Protein AF-A0AAN7PR71-F1 (afdb_monomer)

Radius of gyration: 20.81 Å; Cα contacts (8 Å, |Δi|>4): 403; chains: 1; bounding box: 75×74×42 Å

Mean predicted aligned error: 9.09 Å

Solvent-accessible surface area (backbone atoms only — not comparable to full-atom values): 10997 Å² total; per-residue (Å²): 133,91,87,78,86,83,76,80,76,77,73,76,74,76,75,74,68,63,72,49,48,76,42,81,45,87,61,63,86,58,96,41,47,42,73,55,30,26,40,74,86,66,49,50,20,30,38,27,28,34,75,54,94,97,21,35,39,27,16,28,23,46,78,91,46,57,45,37,36,25,59,76,84,29,42,46,72,41,78,65,71,35,27,33,39,29,27,96,51,62,86,31,52,45,76,41,83,44,35,54,83,42,61,80,78,44,76,89,53,50,66,42,73,35,40,40,47,93,89,31,54,23,28,34,22,31,42,80,56,95,69,19,36,42,34,16,32,22,37,42,63,100,63,95,56,92,79,44,19,33,40,29,50,43,96,82,28,50,45,81,38,57,65,34,28,39,40,28,52,42,91,80,58,80,76,76,78,74,80,74,77,84,77,80,77,82,76,82,80,133

Secondary structure (DSSP, 8-state):
------------------SSEEEE--SS--TTBPEEEE-TTS-EEEEEEEEETTEEEEEEEETT---EEEEESEEEEESSSEEEEE-S-GGGEEEEEEETTTGGGGTTS-B-EEEEETTEEEEEEEEEETTEEEEEEEEE-SS--TT-EEEEEETTEEEEESEEEEEEE-TTS----PPP----------

Foldseek 3Di:
DDDDDPPPPPPPPPPPVPQKDKDDQQLADDPFFAFQKAALVRFTWFWKWAQDPNKIWIFIDTNPGLWTWADDQWIDIDNPRMITMGGPCNVQKDWDKAFLPGVVVCPVFAFAQRIDDVQFGWGWWWDDDPNITFITIATHHPDDDPPGAGWGHDHTGIDGDGITITMTGHPPPDDPDDPPPDPPPPDDDD

Sequence (190 aa):
MLNSLLFLVVSSIVFVEAGYYWRDYDGIVPKDAIVGGEDSNGDPIYIGQILYIDKLLVAKIYSYDRNAYYTWGIELSSRENIKILCSPYPERFKWVDTTKNGLHLLINAHLIKGGSEPAYTMYIGRAFHKGQTLVGRIRAGSTPNLNLGLYISVPGKEVIVDSFQILTYDANANVSERPEKCSTNLIFKS

InterPro domains:
  IPR006616 DM9 repeat [PF11901] (39-139)
  IPR006616 DM9 repeat [SM00696] (19-88)

Nearest PDB structures (foldseek):
  5mh2-assembly2_D  TM=8.336E-01  e=6.416E-07  Magallana gigas
  5mh3-assembly1_B  TM=8.397E-01  e=9.260E-07  Magallana gigas
  8jea-assembly1_D  TM=8.172E-01  e=1.564E-06  Magallana gigas
  5idb-assembly1_A  TM=7.469E-01  e=1.142E-06  Magallana gigas
  2bjr-assembly2_B  TM=5.956E-01  e=1.501E-03  Ascaris suum

pLDDT: mean 86.89, std 18.54, range [38.28, 98.81]

Organism: NCBI:txid1421715

Structure (mmCIF, N/CA/C/O backbone):
data_AF-A0AAN7PR71-F1
#
_entry.id   AF-A0AAN7PR71-F1
#
loop_
_atom_site.group_PDB
_atom_site.id
_atom_site.type_symbol
_atom_site.label_atom_id
_atom_site.label_alt_id
_atom_site.label_comp_id
_atom_site.label_asym_id
_atom_site.label_entity_id
_atom_site.label_seq_id
_atom_site.pdbx_PDB_ins_code
_atom_site.Cartn_x
_atom_site.Cartn_y
_atom_site.Cartn_z
_atom_site.occupancy
_atom_site.B_iso_or_equiv
_atom_site.auth_seq_id
_atom_site.auth_comp_id
_atom_site.auth_asym_id
_atom_site.auth_atom_id
_atom_site.pdbx_PDB_model_num
ATOM 1 N N . MET A 1 1 ? -5.728 -58.719 26.124 1.00 38.28 1 MET A N 1
ATOM 2 C CA . MET A 1 1 ? -4.715 -57.726 25.706 1.00 38.28 1 MET A CA 1
ATOM 3 C C . MET A 1 1 ? -5.195 -57.181 24.366 1.00 38.28 1 MET A C 1
ATOM 5 O O . MET A 1 1 ? -5.398 -57.991 23.477 1.00 38.28 1 MET A O 1
ATOM 9 N N . LEU A 1 2 ? -5.804 -55.984 24.358 1.00 38.94 2 LEU A N 1
ATOM 10 C CA . LEU A 1 2 ? -5.207 -54.722 23.855 1.00 38.94 2 LEU A CA 1
ATOM 11 C C . LEU A 1 2 ? -4.855 -54.875 22.361 1.00 38.94 2 LEU A C 1
ATOM 13 O O . LEU A 1 2 ? -4.051 -55.734 22.043 1.00 38.94 2 LEU A O 1
ATOM 17 N N . ASN A 1 3 ? -5.371 -54.160 21.366 1.00 42.69 3 ASN A N 1
ATOM 18 C CA . ASN A 1 3 ? -5.683 -52.741 21.135 1.00 42.69 3 ASN A CA 1
ATOM 19 C C . ASN A 1 3 ? -6.183 -52.723 19.656 1.00 42.69 3 ASN A C 1
ATOM 21 O O . ASN A 1 3 ? -5.898 -53.658 18.920 1.00 42.69 3 ASN A O 1
ATOM 25 N N . SER A 1 4 ? -6.895 -51.776 19.062 1.00 47.84 4 SER A N 1
ATOM 26 C CA . SER A 1 4 ? -6.918 -50.330 19.197 1.00 47.84 4 SER A CA 1
ATOM 27 C C . SER A 1 4 ? -8.130 -49.859 18.386 1.00 47.84 4 SER A C 1
ATOM 29 O O . SER A 1 4 ? -8.278 -50.241 17.224 1.00 47.84 4 SER A O 1
ATOM 31 N N . LEU A 1 5 ? -9.002 -49.053 18.986 1.00 52.66 5 LEU A N 1
ATOM 32 C CA . LEU A 1 5 ? -10.064 -48.352 18.273 1.00 52.66 5 LEU A CA 1
ATOM 33 C C . LEU A 1 5 ? -9.400 -47.200 17.503 1.00 52.66 5 LEU A C 1
ATOM 35 O O . LEU A 1 5 ? -8.824 -46.300 18.116 1.00 52.66 5 LEU A O 1
ATOM 39 N N . LEU A 1 6 ? -9.435 -47.238 16.170 1.00 47.00 6 LEU A N 1
ATOM 40 C CA . LEU A 1 6 ? -8.904 -46.167 15.329 1.00 47.00 6 LEU A CA 1
ATOM 41 C C . LEU A 1 6 ? -9.825 -44.940 15.447 1.00 47.00 6 LEU A C 1
ATOM 43 O O . LEU A 1 6 ? -10.807 -44.810 14.720 1.00 47.00 6 LEU A O 1
ATOM 47 N N . PHE A 1 7 ? -9.534 -44.051 16.398 1.00 48.19 7 PHE A N 1
ATOM 48 C CA . PHE A 1 7 ? -10.155 -42.732 16.478 1.00 48.19 7 PHE A CA 1
ATOM 49 C C . PHE A 1 7 ? -9.685 -41.898 15.280 1.00 48.19 7 PHE A C 1
ATOM 51 O O . PHE A 1 7 ? -8.575 -41.365 15.271 1.00 48.19 7 PHE A O 1
ATOM 58 N N . LEU A 1 8 ? -10.534 -41.781 14.259 1.00 47.53 8 LEU A N 1
ATOM 59 C CA . LEU A 1 8 ? -10.411 -40.734 13.250 1.00 47.53 8 LEU A CA 1
ATOM 60 C C . LEU A 1 8 ? -10.730 -39.403 13.933 1.00 47.53 8 LEU A C 1
ATOM 62 O O . LEU A 1 8 ? -11.881 -38.978 14.007 1.00 47.53 8 LEU A O 1
ATOM 66 N N . VAL A 1 9 ? -9.699 -38.760 14.477 1.00 54.94 9 VAL A N 1
ATOM 67 C CA . VAL A 1 9 ? -9.778 -37.358 14.873 1.00 54.94 9 VAL A CA 1
ATOM 68 C C . VAL A 1 9 ? -9.895 -36.564 13.579 1.00 54.94 9 VAL A C 1
ATOM 70 O O . VAL A 1 9 ? -8.899 -36.266 12.921 1.00 54.94 9 VAL A O 1
ATOM 73 N N . VAL A 1 10 ? -11.129 -36.258 13.179 1.00 54.62 10 VAL A N 1
ATOM 74 C CA . VAL A 1 10 ? -11.383 -35.226 12.179 1.00 54.62 10 VAL A CA 1
ATOM 75 C C . VAL A 1 10 ? -10.994 -33.921 12.858 1.00 54.62 10 VAL A C 1
ATOM 77 O O . VAL A 1 10 ? -11.769 -33.332 13.606 1.00 54.62 10 VAL A O 1
ATOM 80 N N . SER A 1 11 ? -9.732 -33.531 12.686 1.00 55.09 11 SER A N 1
ATOM 81 C CA . SER A 1 11 ? -9.283 -32.182 12.989 1.00 55.09 11 SER A CA 1
ATOM 82 C C . SER A 1 11 ? -10.137 -31.263 12.130 1.00 55.09 11 SER A C 1
ATOM 84 O O . SER A 1 11 ? -9.934 -31.169 10.918 1.00 55.09 11 SER A O 1
ATOM 86 N N . SER A 1 12 ? -11.153 -30.653 12.738 1.00 55.84 12 SER A N 1
ATOM 87 C CA . SER A 1 12 ? -11.817 -29.494 12.173 1.00 55.84 12 SER A CA 1
ATOM 88 C C . SER A 1 12 ? -10.728 -28.447 12.015 1.00 55.84 12 SER A C 1
ATOM 90 O O . SER A 1 12 ? -10.392 -27.743 12.966 1.00 55.84 12 SER A O 1
ATOM 92 N N . ILE A 1 13 ? -10.113 -28.396 10.832 1.00 53.28 13 ILE A N 1
ATOM 93 C CA . ILE A 1 13 ? -9.289 -27.269 10.435 1.00 53.28 13 ILE A CA 1
ATOM 94 C C . ILE A 1 13 ? -10.261 -26.100 10.477 1.00 53.28 13 ILE A C 1
ATOM 96 O O . ILE A 1 13 ? -11.084 -25.930 9.580 1.00 53.28 13 ILE A O 1
ATOM 100 N N . VAL A 1 14 ? -10.220 -25.343 11.572 1.00 49.69 14 VAL A N 1
ATOM 101 C CA . VAL A 1 14 ? -10.801 -24.014 11.617 1.00 49.69 14 VAL A CA 1
ATOM 102 C C . VAL A 1 14 ? -10.000 -23.252 10.577 1.00 49.69 14 VAL A C 1
ATOM 104 O O . VAL A 1 14 ? -8.888 -22.796 10.839 1.00 49.69 14 VAL A O 1
ATOM 107 N N . PHE A 1 15 ? -10.521 -23.214 9.352 1.00 46.06 15 PHE A N 1
ATOM 108 C CA . PHE A 1 15 ? -10.107 -22.236 8.372 1.00 46.06 15 PHE A CA 1
ATOM 109 C C . PHE A 1 15 ? -10.456 -20.904 9.020 1.00 46.06 15 PHE A C 1
ATOM 111 O O . PHE A 1 15 ? -11.603 -20.465 9.008 1.00 46.06 15 PHE A O 1
ATOM 118 N N . VAL A 1 16 ? -9.471 -20.297 9.680 1.00 51.78 16 VAL A N 1
ATOM 119 C CA . VAL A 1 16 ? -9.514 -18.870 9.939 1.00 51.78 16 VAL A CA 1
ATOM 120 C C . VAL A 1 16 ? -9.443 -18.273 8.547 1.00 51.78 16 VAL A C 1
ATOM 122 O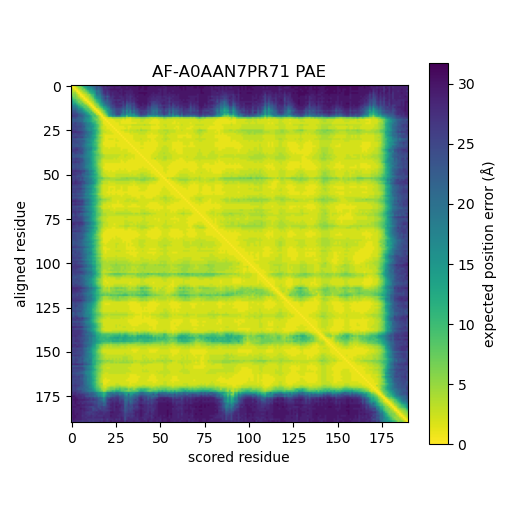 O . VAL A 1 16 ? -8.360 -18.132 7.980 1.00 51.78 16 VAL A O 1
ATOM 125 N N . GLU A 1 17 ? -10.605 -18.040 7.940 1.00 56.53 17 GLU A N 1
ATOM 126 C CA . GLU A 1 17 ? -10.693 -17.188 6.772 1.00 56.53 17 GLU A CA 1
ATOM 127 C C . GLU A 1 17 ? -10.028 -15.886 7.209 1.00 56.53 17 GLU A C 1
ATOM 129 O O . GLU A 1 17 ? -10.477 -15.229 8.156 1.00 56.53 17 GLU A O 1
ATOM 134 N N . ALA A 1 18 ? -8.850 -15.603 6.644 1.00 70.56 18 ALA A N 1
ATOM 135 C CA . ALA A 1 18 ? -8.164 -14.361 6.928 1.00 70.56 18 ALA A CA 1
ATOM 136 C C . ALA A 1 18 ? -9.205 -13.271 6.684 1.00 70.56 18 ALA A C 1
ATOM 138 O O . ALA A 1 18 ? -9.824 -13.244 5.623 1.00 70.56 18 ALA A O 1
ATOM 139 N N . GLY A 1 19 ? -9.464 -12.410 7.672 1.00 90.88 19 GLY A N 1
ATOM 140 C CA . GLY A 1 19 ? -10.537 -11.413 7.566 1.00 90.88 19 GLY A CA 1
ATOM 141 C C . GLY A 1 19 ? -10.283 -10.352 6.491 1.00 90.88 19 GLY A C 1
ATOM 142 O O . GLY A 1 19 ? -10.943 -9.322 6.482 1.00 90.88 19 GLY A O 1
ATOM 143 N N . TYR A 1 20 ? -9.320 -10.590 5.607 1.00 96.00 20 TYR A N 1
ATOM 144 C CA . TYR A 1 20 ? -8.976 -9.857 4.413 1.00 96.00 20 TYR A CA 1
ATOM 145 C C . TYR A 1 20 ? -8.432 -10.818 3.355 1.00 96.00 20 TYR A C 1
ATOM 147 O O . TYR A 1 20 ? -7.888 -11.879 3.667 1.00 96.00 20 TYR A O 1
ATOM 155 N N . TYR A 1 21 ? -8.534 -10.424 2.093 1.00 96.75 21 TYR A N 1
ATOM 156 C CA . TYR A 1 21 ? -8.160 -11.266 0.967 1.00 96.75 21 TYR A CA 1
ATOM 157 C C . TYR A 1 21 ? -7.705 -10.427 -0.228 1.00 96.75 21 TYR A C 1
ATOM 159 O O . TYR A 1 21 ? -8.032 -9.247 -0.353 1.00 96.75 21 TYR A O 1
ATOM 167 N N . TRP A 1 22 ? -6.934 -11.054 -1.115 1.00 97.25 22 TRP A N 1
ATOM 168 C CA . TRP A 1 22 ? -6.589 -10.495 -2.417 1.00 97.25 22 TRP A CA 1
ATOM 169 C C . TRP A 1 22 ? -7.543 -11.057 -3.462 1.00 97.25 22 TRP A C 1
ATOM 171 O O . TRP A 1 22 ? -7.675 -12.276 -3.582 1.00 97.25 22 TRP A O 1
ATOM 181 N N . ARG A 1 23 ? -8.167 -10.189 -4.252 1.00 96.88 23 ARG A N 1
ATOM 182 C CA . ARG A 1 23 ? -8.987 -10.590 -5.403 1.00 96.88 23 ARG A CA 1
ATOM 183 C C . ARG A 1 23 ? -8.480 -9.946 -6.674 1.00 96.88 23 ARG A C 1
ATOM 185 O O . ARG A 1 23 ? -7.830 -8.906 -6.606 1.00 96.88 23 ARG A O 1
ATOM 192 N N . ASP A 1 24 ? -8.784 -10.554 -7.811 1.00 98.00 24 ASP A N 1
ATOM 193 C CA . ASP A 1 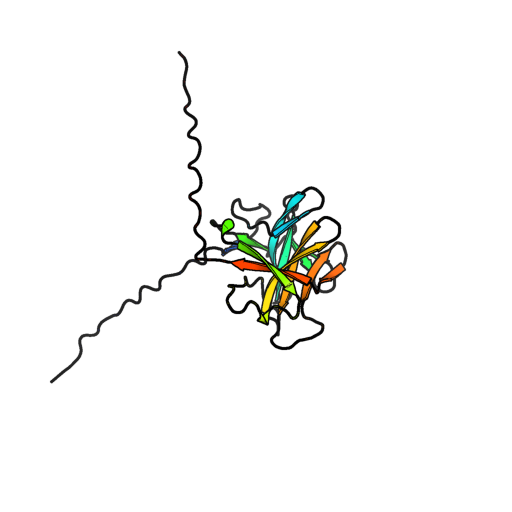24 ? -8.456 -9.959 -9.102 1.00 98.00 24 ASP A CA 1
ATOM 194 C C . ASP A 1 24 ? -9.171 -8.613 -9.260 1.00 98.00 24 ASP A C 1
ATOM 196 O O . ASP A 1 24 ? -10.324 -8.439 -8.851 1.00 98.00 24 ASP A O 1
ATOM 200 N N . TYR A 1 25 ? -8.440 -7.645 -9.801 1.00 98.19 25 TYR A N 1
ATOM 201 C CA . TYR A 1 25 ? -8.939 -6.315 -10.100 1.00 98.19 25 TYR A CA 1
ATOM 202 C C . TYR A 1 25 ? -9.225 -6.218 -11.596 1.00 98.19 25 TYR A C 1
ATOM 204 O O . TYR A 1 25 ? -8.321 -6.285 -12.426 1.00 98.19 25 TYR A O 1
ATOM 212 N N . ASP A 1 26 ? -10.498 -6.050 -11.929 1.00 95.94 26 ASP A N 1
ATOM 213 C CA . ASP A 1 26 ? -11.041 -5.982 -13.289 1.00 95.94 26 ASP A CA 1
ATOM 214 C C . ASP A 1 26 ? -11.172 -4.537 -13.809 1.00 95.94 26 ASP A C 1
ATOM 216 O O . ASP A 1 26 ? -11.823 -4.274 -14.822 1.00 95.94 26 ASP A O 1
ATOM 220 N N . GLY A 1 27 ? -10.562 -3.577 -13.109 1.00 96.25 27 GLY A N 1
ATOM 221 C CA . GLY A 1 27 ? -10.720 -2.150 -13.378 1.00 96.25 27 GLY A CA 1
ATOM 222 C C . GLY A 1 27 ? -11.886 -1.500 -12.628 1.00 96.25 27 GLY A C 1
ATOM 223 O O . GLY A 1 27 ? -12.098 -0.298 -12.795 1.00 96.25 27 GLY A O 1
ATOM 224 N N . ILE A 1 28 ? -12.637 -2.246 -11.807 1.00 96.88 28 ILE A N 1
ATOM 225 C CA . ILE A 1 28 ? -13.704 -1.712 -10.953 1.00 96.88 28 ILE A CA 1
ATOM 226 C C . ILE A 1 28 ? -13.305 -1.868 -9.489 1.00 96.88 28 ILE A C 1
ATOM 228 O O . ILE A 1 28 ? -12.995 -2.959 -9.010 1.00 96.88 28 ILE A O 1
ATOM 232 N N . VAL A 1 29 ? -13.324 -0.756 -8.751 1.00 98.31 29 VAL A N 1
ATOM 233 C CA . VAL A 1 29 ? -12.988 -0.769 -7.328 1.00 98.31 29 VAL A CA 1
ATOM 234 C C . VAL A 1 29 ? -14.083 -1.506 -6.531 1.00 98.31 29 VAL A C 1
ATOM 236 O O . VAL A 1 29 ? -15.251 -1.106 -6.560 1.00 98.31 29 VAL A O 1
ATOM 239 N N . PRO A 1 30 ? -13.727 -2.572 -5.795 1.00 98.19 30 PRO A N 1
ATOM 240 C CA . PRO A 1 30 ? -14.621 -3.281 -4.886 1.00 98.19 30 PRO A CA 1
ATOM 241 C C . PRO A 1 30 ? -15.171 -2.385 -3.774 1.00 98.19 30 PRO A C 1
ATOM 243 O O . PRO A 1 30 ? -14.443 -1.567 -3.219 1.00 98.19 30 PRO A O 1
ATOM 246 N N . LYS A 1 31 ? -16.419 -2.610 -3.343 1.00 97.62 31 LYS A N 1
ATOM 247 C CA . LYS A 1 31 ? -16.999 -1.883 -2.193 1.00 97.62 31 LYS A CA 1
ATOM 248 C C . LYS A 1 31 ? -16.269 -2.136 -0.873 1.00 97.62 31 LYS A C 1
ATOM 250 O O . LYS A 1 31 ? -16.352 -1.316 0.031 1.00 97.62 31 LYS A O 1
ATOM 255 N N . ASP A 1 32 ? -15.620 -3.283 -0.756 1.00 97.75 32 ASP A N 1
ATOM 256 C CA . ASP A 1 32 ? -14.875 -3.731 0.415 1.00 97.75 32 ASP A CA 1
ATOM 257 C C . ASP A 1 32 ? -13.355 -3.608 0.221 1.00 97.75 32 ASP A C 1
ATOM 259 O O . ASP A 1 32 ? -12.585 -4.203 0.970 1.00 97.75 32 ASP A O 1
ATOM 263 N N . ALA A 1 33 ? -12.901 -2.858 -0.791 1.00 98.56 33 ALA A N 1
ATOM 264 C CA . ALA A 1 33 ? -11.485 -2.570 -0.978 1.00 98.56 33 ALA A CA 1
ATOM 265 C C . ALA A 1 33 ? -10.942 -1.684 0.146 1.00 98.56 33 ALA A C 1
ATOM 267 O O . ALA A 1 33 ? -11.564 -0.699 0.548 1.00 98.56 33 ALA A O 1
ATOM 268 N N . ILE A 1 34 ? -9.741 -2.013 0.618 1.00 98.62 34 ILE A N 1
ATOM 269 C CA . ILE A 1 34 ? -9.067 -1.247 1.661 1.00 98.62 34 ILE A CA 1
ATOM 270 C C . ILE A 1 34 ? -8.456 0.017 1.060 1.00 98.62 34 ILE A C 1
ATOM 272 O O . ILE A 1 34 ? -7.589 -0.040 0.181 1.00 98.62 34 ILE A O 1
ATOM 276 N N . VAL A 1 35 ? -8.892 1.166 1.577 1.00 98.69 35 VAL A N 1
ATOM 277 C CA . VAL A 1 35 ? -8.282 2.465 1.287 1.00 98.69 35 VAL A CA 1
ATOM 278 C C . VAL A 1 35 ? -6.903 2.504 1.935 1.00 98.69 35 VAL A C 1
ATOM 280 O O . VAL A 1 35 ? -6.750 2.341 3.146 1.00 98.69 35 VAL A O 1
ATOM 283 N N . GLY A 1 36 ? -5.882 2.703 1.112 1.00 98.62 36 GLY A N 1
ATOM 284 C CA . GLY A 1 36 ? -4.505 2.798 1.564 1.00 98.62 36 GLY A CA 1
ATOM 285 C C . GLY A 1 36 ? -4.041 4.227 1.820 1.00 98.62 36 GLY A C 1
ATOM 286 O O . GLY A 1 36 ? -3.213 4.468 2.699 1.00 98.62 36 GLY A O 1
ATOM 287 N N . GLY A 1 37 ? -4.614 5.186 1.105 1.00 98.56 37 GLY A N 1
ATOM 288 C CA . GLY A 1 37 ? -4.334 6.602 1.270 1.00 98.56 37 GLY A CA 1
ATOM 289 C C . GLY A 1 37 ? -5.265 7.446 0.417 1.00 98.56 37 GLY A C 1
ATOM 290 O O . GLY A 1 37 ? -6.330 6.984 0.017 1.00 98.56 37 GLY A O 1
ATOM 291 N N . GLU A 1 38 ? -4.852 8.672 0.146 1.00 98.62 38 GLU A N 1
ATOM 292 C CA . GLU A 1 38 ? -5.658 9.690 -0.527 1.00 98.62 38 GLU A CA 1
ATOM 293 C C . GLU A 1 38 ? -4.744 10.517 -1.427 1.00 98.62 38 GLU A C 1
ATOM 295 O O . GLU A 1 38 ? -3.566 10.724 -1.104 1.00 98.62 38 GLU A O 1
ATOM 300 N N . ASP A 1 39 ? -5.259 10.957 -2.568 1.00 98.12 39 ASP A N 1
ATOM 301 C CA . ASP A 1 39 ? -4.541 11.870 -3.445 1.00 98.12 39 ASP A CA 1
ATOM 302 C C . ASP A 1 39 ? -4.683 13.337 -2.988 1.00 98.12 39 ASP A C 1
ATOM 304 O O . ASP A 1 39 ? -5.200 13.632 -1.912 1.00 98.12 39 ASP A O 1
ATOM 308 N N . SER A 1 40 ? -4.195 14.281 -3.795 1.00 97.19 40 SER A N 1
ATOM 309 C CA . SER A 1 40 ? -4.191 15.704 -3.438 1.00 97.19 40 SER A CA 1
ATOM 310 C C . SER A 1 40 ? -5.577 16.348 -3.445 1.00 97.19 40 SER A C 1
ATOM 312 O O . SER A 1 40 ? -5.720 17.456 -2.935 1.00 97.19 40 SER A O 1
ATOM 314 N N . ASN A 1 41 ? -6.572 15.683 -4.031 1.00 97.75 41 ASN A N 1
ATOM 315 C CA . ASN A 1 41 ? -7.965 16.116 -4.056 1.00 97.75 41 ASN A CA 1
ATOM 316 C C . ASN A 1 41 ? -8.792 15.441 -2.949 1.00 97.75 41 ASN A C 1
ATOM 318 O O . ASN A 1 41 ? -9.971 15.755 -2.798 1.00 97.75 41 ASN A O 1
ATOM 322 N N . GLY A 1 42 ? -8.184 14.538 -2.171 1.00 97.88 42 GLY A N 1
ATOM 323 C CA . GLY A 1 42 ? -8.880 13.702 -1.194 1.00 97.88 42 GLY A CA 1
ATOM 324 C C . GLY A 1 42 ? -9.533 12.463 -1.811 1.00 97.88 42 GLY A C 1
ATOM 325 O O . GLY A 1 42 ? -10.294 11.777 -1.130 1.00 97.88 42 GLY A O 1
ATOM 326 N N . ASP A 1 43 ? -9.253 12.152 -3.082 1.00 98.44 43 ASP A N 1
ATOM 327 C CA . ASP A 1 43 ? -9.785 10.951 -3.716 1.00 98.44 43 ASP A CA 1
ATOM 328 C C . ASP A 1 43 ? -9.057 9.698 -3.193 1.00 98.44 43 ASP A C 1
ATOM 330 O O . ASP A 1 43 ? -7.825 9.707 -3.059 1.00 98.44 43 ASP A O 1
ATOM 334 N N . PRO A 1 44 ? -9.772 8.589 -2.918 1.00 98.62 44 PRO A N 1
ATOM 335 C CA . PRO A 1 44 ? -9.156 7.394 -2.356 1.00 98.62 44 PRO A CA 1
ATOM 336 C C . PRO A 1 44 ? -8.098 6.758 -3.264 1.00 98.62 44 PRO A C 1
ATOM 338 O O . PRO A 1 44 ? -8.288 6.580 -4.470 1.00 98.62 44 PRO A O 1
ATOM 341 N N . ILE A 1 45 ? -7.016 6.305 -2.636 1.00 98.81 45 ILE A N 1
ATOM 342 C CA . ILE A 1 45 ? -5.991 5.451 -3.230 1.00 98.81 45 ILE A CA 1
ATOM 343 C C . ILE A 1 45 ? -6.078 4.073 -2.577 1.00 98.81 45 ILE A C 1
ATOM 345 O O . ILE A 1 45 ? -5.964 3.939 -1.358 1.00 98.81 45 ILE A O 1
ATOM 349 N N . TYR A 1 46 ? -6.237 3.037 -3.391 1.00 98.81 46 TYR A N 1
ATOM 350 C CA . TYR A 1 46 ? -6.377 1.652 -2.958 1.00 98.81 46 TYR A CA 1
ATOM 351 C C . TYR A 1 46 ? -5.067 0.878 -3.043 1.00 98.81 46 TYR A C 1
ATOM 353 O O . TYR A 1 46 ? -4.130 1.235 -3.764 1.00 98.81 46 TYR A O 1
ATOM 361 N N . ILE A 1 47 ? -5.029 -0.211 -2.282 1.00 98.81 47 ILE A N 1
ATOM 362 C CA . ILE A 1 47 ? -3.880 -1.098 -2.163 1.00 98.81 47 ILE A CA 1
ATOM 363 C C . ILE A 1 47 ? -3.990 -2.194 -3.223 1.00 98.81 47 ILE A C 1
ATOM 365 O O . ILE A 1 47 ? -4.815 -3.105 -3.122 1.00 98.81 47 ILE A O 1
ATOM 369 N N . GLY A 1 48 ? -3.136 -2.095 -4.233 1.00 98.31 48 GLY A N 1
ATOM 370 C CA . GLY A 1 48 ? -2.977 -3.095 -5.273 1.00 98.31 48 GLY A CA 1
ATOM 371 C C . GLY A 1 48 ? -1.778 -4.008 -5.034 1.00 98.31 48 GLY A C 1
ATOM 372 O O . GLY A 1 48 ? -0.880 -3.725 -4.237 1.00 98.31 48 GLY A O 1
ATOM 373 N N . GLN A 1 49 ? -1.747 -5.096 -5.786 1.00 97.56 49 GLN A N 1
ATOM 374 C CA . GLN A 1 49 ? -0.628 -6.017 -5.882 1.00 97.56 49 GLN A CA 1
ATOM 375 C C . GLN A 1 49 ? -0.469 -6.459 -7.336 1.00 97.56 49 GLN A C 1
ATOM 377 O O . GLN A 1 49 ? -1.462 -6.712 -8.013 1.00 97.56 49 GLN A O 1
ATOM 382 N N . ILE A 1 50 ? 0.769 -6.549 -7.815 1.00 96.69 50 ILE A N 1
ATOM 383 C CA . ILE A 1 50 ? 1.075 -6.914 -9.199 1.00 96.69 50 ILE A CA 1
ATOM 384 C C . ILE A 1 50 ? 2.220 -7.915 -9.287 1.00 96.69 50 ILE A C 1
ATOM 386 O O . ILE A 1 50 ? 3.193 -7.830 -8.536 1.00 96.69 50 ILE A O 1
ATOM 390 N N . LEU A 1 51 ? 2.113 -8.851 -10.231 1.00 94.06 51 LEU A N 1
ATOM 391 C CA . LEU A 1 51 ? 3.207 -9.741 -10.600 1.00 94.06 51 LEU A CA 1
ATOM 392 C C . LEU A 1 51 ? 4.116 -9.055 -11.633 1.00 94.06 51 LEU A C 1
ATOM 394 O O . LEU A 1 51 ? 3.695 -8.773 -12.751 1.00 94.06 51 LEU A O 1
ATOM 398 N N . TYR A 1 52 ? 5.371 -8.807 -11.265 1.00 93.56 52 TYR A N 1
ATOM 399 C CA . TYR A 1 52 ? 6.387 -8.191 -12.116 1.00 93.56 52 TYR A CA 1
ATOM 400 C C . TYR A 1 52 ? 7.703 -8.971 -12.034 1.00 93.56 52 TYR A C 1
ATOM 402 O O . TYR A 1 52 ? 8.377 -8.944 -11.006 1.00 93.56 52 TYR A O 1
ATOM 410 N N . ILE A 1 53 ? 8.089 -9.647 -13.123 1.00 92.00 53 ILE A N 1
ATOM 411 C CA . ILE A 1 53 ? 9.341 -10.426 -13.230 1.00 92.00 53 ILE A CA 1
ATOM 412 C C . ILE A 1 53 ? 9.534 -11.342 -12.003 1.00 92.00 53 ILE A C 1
ATOM 414 O O . ILE A 1 53 ? 10.470 -11.159 -11.211 1.00 92.00 53 ILE A O 1
ATOM 418 N N . ASP A 1 54 ? 8.582 -12.257 -11.801 1.00 89.25 54 ASP A N 1
ATOM 419 C CA . ASP A 1 54 ? 8.532 -13.228 -10.693 1.00 89.25 54 ASP A CA 1
ATOM 420 C C . ASP A 1 54 ? 8.552 -12.616 -9.281 1.00 89.25 54 ASP A C 1
ATOM 422 O O . ASP A 1 54 ? 8.837 -13.292 -8.291 1.00 89.25 54 ASP A O 1
ATOM 426 N N . LYS A 1 55 ? 8.249 -11.319 -9.165 1.00 92.00 55 LYS A N 1
ATOM 427 C CA . LYS A 1 55 ? 8.095 -10.610 -7.891 1.00 92.00 55 LYS A CA 1
ATOM 428 C C . LYS A 1 55 ? 6.664 -10.161 -7.748 1.00 92.00 55 LYS A C 1
ATOM 430 O O . LYS A 1 55 ? 6.043 -9.710 -8.705 1.00 92.00 55 LYS A O 1
ATOM 435 N N . LEU A 1 56 ? 6.170 -10.230 -6.527 1.00 94.00 56 LEU A N 1
ATOM 436 C CA . LEU A 1 56 ? 4.850 -9.742 -6.189 1.00 94.00 56 LEU A CA 1
ATOM 437 C C . LEU A 1 56 ? 5.046 -8.392 -5.505 1.00 94.00 56 LEU A C 1
ATOM 439 O O . LEU A 1 56 ? 5.631 -8.334 -4.426 1.00 94.00 56 LEU A O 1
ATOM 443 N N . LEU A 1 57 ? 4.654 -7.305 -6.163 1.00 96.31 57 LEU A N 1
ATOM 444 C CA . LEU A 1 57 ? 4.925 -5.937 -5.725 1.00 96.31 57 LEU A CA 1
ATOM 445 C C . LEU A 1 57 ? 3.638 -5.243 -5.289 1.00 96.31 57 LEU A C 1
ATOM 447 O O . LEU A 1 57 ? 2.589 -5.433 -5.898 1.00 96.31 57 LEU A O 1
ATOM 451 N N . VAL A 1 58 ? 3.737 -4.397 -4.265 1.00 98.25 58 VAL A N 1
ATOM 452 C CA . VAL A 1 58 ? 2.641 -3.511 -3.857 1.00 98.25 58 VAL A CA 1
ATOM 453 C C . VAL A 1 58 ? 2.480 -2.397 -4.890 1.00 98.25 58 VAL A C 1
ATOM 455 O O . VAL A 1 58 ? 3.470 -1.811 -5.338 1.00 98.25 58 VAL A O 1
ATOM 458 N N . ALA A 1 59 ? 1.232 -2.091 -5.226 1.00 98.25 59 ALA A N 1
ATOM 459 C CA . ALA A 1 59 ? 0.844 -1.025 -6.134 1.00 98.25 59 ALA A CA 1
ATOM 460 C C . ALA A 1 59 ? -0.157 -0.071 -5.464 1.00 98.25 59 ALA A C 1
ATOM 462 O O . ALA A 1 59 ? -0.876 -0.451 -4.539 1.00 98.25 59 ALA A O 1
ATOM 463 N N . LYS A 1 60 ? -0.231 1.162 -5.959 1.00 98.25 60 LYS A N 1
ATOM 464 C CA . LYS A 1 60 ? -1.317 2.107 -5.675 1.00 98.25 60 LYS A CA 1
ATOM 465 C C . LYS A 1 60 ? -2.305 2.097 -6.846 1.00 98.25 60 LYS A C 1
ATOM 467 O O . LYS A 1 60 ? -1.885 2.031 -8.002 1.00 98.25 60 LYS A O 1
ATOM 472 N N . ILE A 1 61 ? -3.598 2.170 -6.557 1.00 98.69 61 ILE A N 1
ATOM 473 C CA . ILE A 1 61 ? -4.667 2.275 -7.560 1.00 98.69 61 ILE A CA 1
ATOM 474 C C . ILE A 1 61 ? -5.486 3.514 -7.211 1.00 98.69 61 ILE A C 1
ATOM 476 O O . ILE A 1 61 ? -6.027 3.592 -6.110 1.00 98.69 61 ILE A O 1
ATOM 480 N N . TYR A 1 62 ? -5.559 4.489 -8.111 1.00 98.44 62 TYR A N 1
ATOM 481 C CA . TYR A 1 62 ? -6.401 5.669 -7.906 1.00 98.44 62 TYR A CA 1
ATOM 482 C C . TYR A 1 62 ? -7.870 5.301 -8.138 1.00 98.44 62 TYR A C 1
ATOM 484 O O . TYR A 1 62 ? -8.173 4.545 -9.055 1.00 98.44 62 TYR A O 1
ATOM 492 N N . SER A 1 63 ? -8.797 5.837 -7.342 1.00 97.88 63 SER A N 1
ATOM 493 C CA . SER A 1 63 ? -10.238 5.547 -7.468 1.00 97.88 63 SER A CA 1
ATOM 494 C C . SER A 1 63 ? -10.810 5.820 -8.870 1.00 97.88 63 SER A C 1
ATOM 496 O O . SER A 1 63 ? -11.743 5.141 -9.302 1.00 97.88 63 SER A O 1
ATOM 498 N N . TYR A 1 64 ? -10.238 6.794 -9.581 1.00 96.88 64 TYR A N 1
ATOM 499 C CA . TYR A 1 64 ? -10.643 7.246 -10.913 1.00 96.88 64 TYR A CA 1
ATOM 500 C C . TYR A 1 64 ? -9.810 6.663 -12.064 1.00 96.88 64 TYR A C 1
ATOM 502 O O . TYR A 1 64 ? -10.097 6.959 -13.225 1.00 96.88 64 TYR A O 1
ATOM 510 N N . ASP A 1 65 ? -8.789 5.848 -11.783 1.00 96.50 65 ASP A N 1
ATOM 511 C CA . ASP A 1 65 ? -7.939 5.238 -12.807 1.00 96.50 65 ASP A CA 1
ATOM 512 C C . ASP A 1 65 ? -7.917 3.712 -12.672 1.00 96.50 65 ASP A C 1
ATOM 514 O O . ASP A 1 65 ? -7.797 3.154 -11.588 1.00 96.50 65 ASP A O 1
ATOM 518 N N . ARG A 1 66 ? -7.996 3.021 -13.809 1.00 96.81 66 ARG A N 1
ATOM 519 C CA . ARG A 1 66 ? -7.947 1.555 -13.880 1.00 96.81 66 ARG A CA 1
ATOM 520 C C . ARG A 1 66 ? -6.523 1.004 -13.862 1.00 96.81 66 ARG A C 1
ATOM 522 O O . ARG A 1 66 ? -6.339 -0.209 -13.883 1.00 96.81 66 ARG A O 1
ATOM 529 N N . ASN A 1 67 ? -5.516 1.871 -13.895 1.00 97.81 67 ASN A N 1
ATOM 530 C CA . ASN A 1 67 ? -4.123 1.463 -13.805 1.00 97.81 67 ASN A CA 1
ATOM 531 C C . ASN A 1 67 ? -3.713 1.196 -12.349 1.00 97.81 67 ASN A C 1
ATOM 533 O O . ASN A 1 67 ? -3.997 1.987 -11.447 1.00 97.81 67 ASN A O 1
ATOM 537 N N . ALA A 1 68 ? -2.944 0.129 -12.141 1.00 98.25 68 ALA A N 1
ATOM 538 C CA . ALA A 1 68 ? -2.131 -0.029 -10.943 1.00 98.25 68 ALA A CA 1
ATOM 539 C C . ALA A 1 68 ? -0.746 0.569 -11.189 1.00 98.25 68 ALA A C 1
ATOM 541 O O . ALA A 1 68 ? -0.078 0.208 -12.158 1.00 98.25 68 ALA A O 1
ATOM 542 N N . TYR A 1 69 ? -0.306 1.445 -10.291 1.00 98.44 69 TYR A N 1
ATOM 543 C CA . TYR A 1 69 ? 1.009 2.074 -10.331 1.00 98.44 69 TYR A CA 1
ATOM 544 C C . TYR A 1 69 ? 1.913 1.446 -9.280 1.00 98.44 69 TYR A C 1
ATOM 546 O O . TYR A 1 69 ? 1.585 1.399 -8.095 1.00 98.44 69 TYR A O 1
ATOM 554 N N . TYR A 1 70 ? 3.069 0.971 -9.706 1.00 97.81 70 TYR A N 1
ATOM 555 C CA . TYR A 1 70 ? 4.057 0.307 -8.866 1.00 97.81 70 TYR A CA 1
ATOM 556 C C . TYR A 1 70 ? 5.440 0.788 -9.278 1.00 97.81 70 TYR A C 1
ATOM 558 O O . TYR A 1 70 ? 5.585 1.574 -10.210 1.00 97.81 70 TYR A O 1
ATOM 566 N N . THR A 1 71 ? 6.480 0.355 -8.577 1.00 96.81 71 THR A N 1
ATOM 567 C CA . THR A 1 71 ? 7.815 0.865 -8.869 1.00 96.81 71 THR A CA 1
ATOM 568 C C . THR A 1 71 ? 8.890 -0.209 -8.809 1.00 96.81 71 THR A C 1
ATOM 570 O O . THR A 1 71 ? 8.758 -1.201 -8.094 1.00 96.81 71 THR A O 1
ATOM 573 N N . TRP A 1 72 ? 9.913 -0.032 -9.642 1.00 95.06 72 TRP A N 1
ATOM 574 C CA . TRP A 1 72 ? 11.163 -0.783 -9.649 1.00 95.06 72 TRP A CA 1
ATOM 575 C C . TRP A 1 72 ? 12.249 0.130 -10.232 1.00 95.06 72 TRP A C 1
ATOM 577 O O . TRP A 1 72 ? 12.462 0.161 -11.445 1.00 95.06 72 TRP A O 1
ATOM 587 N N . GLY A 1 73 ? 12.857 0.971 -9.391 1.00 95.19 73 GLY A N 1
ATOM 588 C CA . GLY A 1 73 ? 13.776 2.048 -9.801 1.00 95.19 73 GLY A CA 1
ATOM 589 C C . GLY A 1 73 ? 13.094 3.256 -10.468 1.00 95.19 73 GLY A C 1
ATOM 590 O O . GLY A 1 73 ? 13.524 4.393 -10.281 1.00 95.19 73 GLY A O 1
ATOM 591 N N . ILE A 1 74 ? 11.990 3.034 -11.183 1.00 97.38 74 ILE A N 1
ATOM 592 C CA . ILE A 1 74 ? 11.100 4.049 -11.763 1.00 97.38 74 ILE A CA 1
ATOM 593 C C . ILE A 1 74 ? 9.635 3.691 -11.482 1.00 97.38 74 ILE A C 1
ATOM 595 O O . ILE A 1 74 ? 9.344 2.553 -11.106 1.00 97.38 74 ILE A O 1
ATOM 599 N N . GLU A 1 75 ? 8.711 4.641 -11.620 1.00 97.94 75 GLU A N 1
ATOM 600 C CA . GLU A 1 75 ? 7.278 4.329 -11.669 1.00 97.94 75 GLU A CA 1
ATOM 601 C C . GLU A 1 75 ? 6.940 3.568 -12.955 1.00 97.94 75 GLU A C 1
ATOM 603 O O . GLU A 1 75 ? 7.374 3.922 -14.051 1.00 97.94 75 GLU A O 1
ATOM 608 N N . LEU A 1 76 ? 6.149 2.519 -12.789 1.00 97.94 76 LEU A N 1
ATOM 609 C CA . LEU A 1 76 ? 5.592 1.674 -13.829 1.00 97.94 76 LEU A CA 1
ATOM 610 C C . LEU A 1 76 ? 4.078 1.598 -13.621 1.00 97.94 76 LEU A C 1
ATOM 612 O O . LEU A 1 76 ? 3.573 1.838 -12.520 1.00 97.94 76 LEU A O 1
ATOM 616 N N . SER A 1 77 ? 3.347 1.242 -14.672 1.00 97.69 77 SER A N 1
ATOM 617 C CA . SER A 1 77 ? 1.908 1.013 -14.584 1.00 97.69 77 SER A CA 1
ATOM 618 C C . SER A 1 77 ? 1.492 -0.218 -15.376 1.00 97.69 77 SER A C 1
ATOM 620 O O . SER A 1 77 ? 2.167 -0.616 -16.324 1.00 97.69 77 SER A O 1
ATOM 622 N N . SER A 1 78 ? 0.390 -0.832 -14.962 1.00 97.25 78 SER A N 1
ATOM 623 C CA . SER A 1 78 ? -0.235 -1.955 -15.658 1.00 97.25 78 SER A CA 1
ATOM 624 C C . SER A 1 78 ? -1.751 -1.856 -15.552 1.00 97.25 78 SER A C 1
ATOM 626 O O . SER A 1 78 ? -2.273 -1.244 -14.618 1.00 97.25 78 SER A O 1
ATOM 628 N N . ARG A 1 79 ? -2.443 -2.504 -16.490 1.00 96.88 79 ARG A N 1
ATOM 629 C CA . ARG A 1 79 ? -3.891 -2.782 -16.450 1.00 96.88 79 ARG A CA 1
ATOM 630 C C . ARG A 1 79 ? -4.205 -4.265 -16.289 1.00 96.88 79 ARG A C 1
ATOM 632 O O . ARG A 1 79 ? -5.367 -4.649 -16.268 1.00 96.88 79 ARG A O 1
ATOM 639 N N . GLU A 1 80 ? -3.175 -5.094 -16.204 1.00 94.88 80 GLU A N 1
ATOM 640 C CA . GLU A 1 80 ? -3.277 -6.546 -16.229 1.00 94.88 80 GLU A CA 1
ATOM 641 C C . GLU A 1 80 ? -2.564 -7.155 -15.026 1.00 94.88 80 GLU A C 1
ATOM 643 O O . GLU A 1 80 ? -1.593 -6.591 -14.508 1.00 94.88 80 GLU A O 1
ATOM 648 N N . ASN A 1 81 ? -3.030 -8.339 -14.616 1.00 94.31 81 ASN A N 1
ATOM 649 C CA . ASN A 1 81 ? -2.459 -9.125 -13.518 1.00 94.31 81 ASN A CA 1
ATOM 650 C C . ASN A 1 81 ? -2.404 -8.357 -12.188 1.00 94.31 81 ASN A C 1
ATOM 652 O O . ASN A 1 81 ? -1.439 -8.460 -11.427 1.00 94.31 81 ASN A O 1
ATOM 656 N N . ILE A 1 82 ? -3.454 -7.576 -11.928 1.00 97.75 82 ILE A N 1
ATOM 657 C CA . ILE A 1 82 ? -3.604 -6.766 -10.724 1.00 97.75 82 ILE A CA 1
ATOM 658 C C . ILE A 1 82 ? -4.520 -7.501 -9.754 1.00 97.75 82 ILE A C 1
ATOM 660 O O . ILE A 1 82 ? -5.598 -7.969 -10.123 1.00 97.75 82 ILE A O 1
ATOM 664 N N . LYS A 1 83 ? -4.113 -7.534 -8.490 1.00 98.19 83 LYS A N 1
ATOM 665 C CA . LYS A 1 83 ? -4.983 -7.859 -7.366 1.00 98.19 83 LYS A CA 1
ATOM 666 C C . LYS A 1 83 ? -5.218 -6.623 -6.512 1.00 98.19 83 LYS A C 1
ATOM 668 O O . LYS A 1 83 ? -4.383 -5.724 -6.474 1.00 98.19 83 LYS A O 1
ATOM 673 N N . ILE A 1 84 ? -6.339 -6.593 -5.809 1.00 98.69 84 ILE A N 1
ATOM 674 C CA . ILE A 1 84 ? -6.715 -5.530 -4.876 1.00 98.69 84 ILE A CA 1
ATOM 675 C C . ILE A 1 84 ? -7.017 -6.136 -3.505 1.00 98.69 84 ILE A C 1
ATOM 677 O O . ILE A 1 84 ? -7.608 -7.216 -3.416 1.00 98.69 84 ILE A O 1
ATOM 681 N N . LEU A 1 85 ? -6.548 -5.470 -2.448 1.00 98.56 85 LEU A N 1
ATOM 682 C CA . LEU A 1 85 ? -6.753 -5.904 -1.069 1.00 98.56 85 LEU A CA 1
ATOM 683 C C . LEU A 1 85 ? -8.159 -5.520 -0.603 1.00 98.56 85 LEU A C 1
ATOM 685 O O . LEU A 1 85 ? -8.523 -4.342 -0.610 1.00 98.56 85 LEU A O 1
ATOM 689 N N . CYS A 1 86 ? -8.918 -6.511 -0.150 1.00 98.31 86 CYS A N 1
ATOM 690 C CA . CYS A 1 86 ? -10.298 -6.361 0.293 1.00 98.31 86 CYS A CA 1
ATOM 691 C C . CYS A 1 86 ? -10.511 -6.939 1.689 1.00 98.31 86 CYS A C 1
ATOM 693 O O . CYS A 1 86 ? -9.789 -7.836 2.124 1.00 98.31 86 CYS A O 1
ATOM 695 N N . SER A 1 87 ? -11.517 -6.428 2.395 1.00 97.12 87 SER A N 1
ATOM 696 C CA . SER A 1 87 ? -11.961 -6.953 3.681 1.00 97.12 87 SER A CA 1
ATOM 697 C C . SER A 1 87 ? -13.372 -6.470 4.021 1.00 97.12 87 SER A C 1
ATOM 699 O O . SER A 1 87 ? -13.666 -5.282 3.872 1.00 97.12 87 SER A O 1
ATOM 701 N N . PRO A 1 88 ? -14.230 -7.335 4.586 1.00 95.19 88 PRO A N 1
ATOM 702 C CA . PRO A 1 88 ? -15.489 -6.897 5.183 1.00 95.19 88 PRO A CA 1
ATOM 703 C C . PRO A 1 88 ? -15.309 -6.093 6.489 1.00 95.19 88 PRO A C 1
ATOM 705 O O . PRO A 1 88 ? -16.281 -5.485 6.947 1.00 95.19 88 PRO A O 1
ATOM 708 N N . TYR A 1 89 ? -14.097 -6.066 7.058 1.00 95.38 89 TYR A N 1
ATOM 709 C CA . TYR A 1 89 ? -13.747 -5.489 8.361 1.00 95.38 89 TYR A CA 1
ATOM 710 C C . TYR A 1 89 ? -12.630 -4.427 8.248 1.00 95.38 89 TYR A C 1
ATOM 712 O O . TYR A 1 89 ? -11.543 -4.599 8.817 1.00 95.38 89 TYR A O 1
ATOM 720 N N . PRO A 1 90 ? -12.830 -3.334 7.484 1.00 95.00 90 PRO A N 1
ATOM 721 C CA . PRO A 1 90 ? -11.799 -2.313 7.278 1.00 95.00 90 PRO A CA 1
ATOM 722 C C . PRO A 1 90 ? -11.305 -1.670 8.585 1.00 95.00 90 PRO A C 1
ATOM 724 O O . PRO A 1 90 ? -10.141 -1.296 8.681 1.00 95.00 90 PRO A O 1
ATOM 727 N N . GLU A 1 91 ? -12.143 -1.598 9.619 1.00 94.31 91 GLU A N 1
ATOM 728 C CA . GLU A 1 91 ? -11.808 -1.075 10.950 1.00 94.31 91 GLU A CA 1
ATOM 729 C C . GLU A 1 91 ? -10.740 -1.887 11.700 1.00 94.31 91 GLU A C 1
ATOM 731 O O . GLU A 1 91 ? -10.128 -1.391 12.648 1.00 94.31 91 GLU A O 1
ATOM 736 N N . ARG A 1 92 ? -10.484 -3.130 11.273 1.00 95.56 92 ARG A N 1
ATOM 737 C CA . ARG A 1 92 ? -9.423 -3.976 11.835 1.00 95.56 92 ARG A CA 1
ATOM 738 C C . ARG A 1 92 ? -8.040 -3.634 11.292 1.00 95.56 92 ARG A C 1
ATOM 740 O O . ARG A 1 92 ? -7.046 -4.134 11.815 1.00 95.56 92 ARG A O 1
ATOM 747 N N . PHE A 1 93 ? -7.954 -2.788 10.268 1.00 97.12 93 PHE A N 1
ATOM 748 C CA . PHE A 1 93 ? -6.690 -2.318 9.719 1.00 97.12 93 PHE A CA 1
ATOM 749 C C . PHE A 1 93 ? -6.207 -1.069 10.445 1.00 97.12 93 PHE A C 1
ATOM 751 O O . PHE A 1 93 ? -6.951 -0.109 10.636 1.00 97.12 93 PHE A O 1
ATOM 758 N N . LYS A 1 94 ? -4.927 -1.061 10.819 1.00 97.25 94 LYS A N 1
ATOM 759 C CA . LYS A 1 94 ? -4.293 0.068 11.507 1.00 97.25 94 LYS A CA 1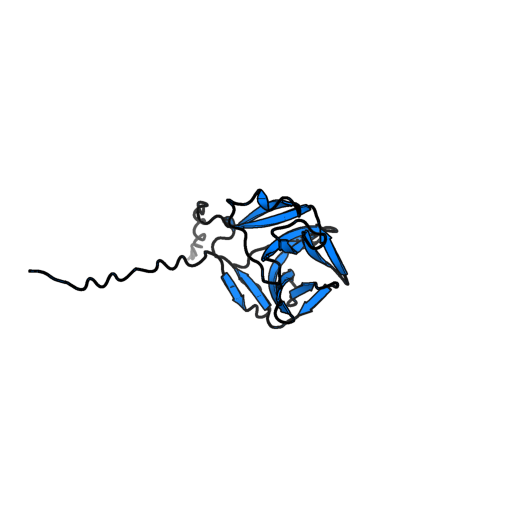
ATOM 760 C C . LYS A 1 94 ? -2.970 0.414 10.846 1.00 97.25 94 LYS A C 1
ATOM 762 O O . LYS A 1 94 ? -2.146 -0.465 10.587 1.00 97.25 94 LYS A O 1
ATOM 767 N N . TRP A 1 95 ? -2.770 1.706 10.621 1.00 98.38 95 TRP A N 1
ATOM 768 C CA . TRP A 1 95 ? -1.505 2.276 10.179 1.00 98.38 95 TRP A CA 1
ATOM 769 C C . TRP A 1 95 ? -0.674 2.644 11.401 1.00 98.38 95 TRP A C 1
ATOM 771 O O . TRP A 1 95 ? -1.120 3.430 12.232 1.00 98.38 95 TRP A O 1
ATOM 781 N N . VAL A 1 96 ? 0.512 2.055 11.515 1.00 98.31 96 VAL A N 1
ATOM 782 C CA . VAL A 1 96 ? 1.415 2.266 12.652 1.00 98.31 96 VAL A CA 1
ATOM 783 C C . VAL A 1 96 ? 2.668 2.971 12.160 1.00 98.31 96 VAL A C 1
ATOM 785 O O . VAL A 1 96 ? 3.303 2.501 11.215 1.00 98.31 96 VAL A O 1
ATOM 788 N N . ASP A 1 97 ? 3.023 4.089 12.787 1.00 98.31 97 ASP A N 1
ATOM 789 C CA . ASP A 1 97 ? 4.253 4.813 12.471 1.00 98.31 97 ASP A CA 1
ATOM 790 C C . ASP A 1 97 ? 5.483 3.968 12.827 1.00 98.31 97 ASP A C 1
ATOM 792 O O . ASP A 1 97 ? 5.567 3.347 13.888 1.00 98.31 97 ASP A O 1
ATOM 796 N N . THR A 1 98 ? 6.459 3.934 11.926 1.00 97.38 98 THR A N 1
ATOM 797 C CA . THR A 1 98 ? 7.720 3.225 12.125 1.00 97.38 98 THR A CA 1
ATOM 798 C C . THR A 1 98 ? 8.823 3.811 11.244 1.00 97.38 98 THR A C 1
ATOM 800 O O . THR A 1 98 ? 8.641 4.799 10.529 1.00 97.38 98 THR A O 1
ATOM 803 N N . THR A 1 99 ? 10.002 3.200 11.306 1.00 96.25 9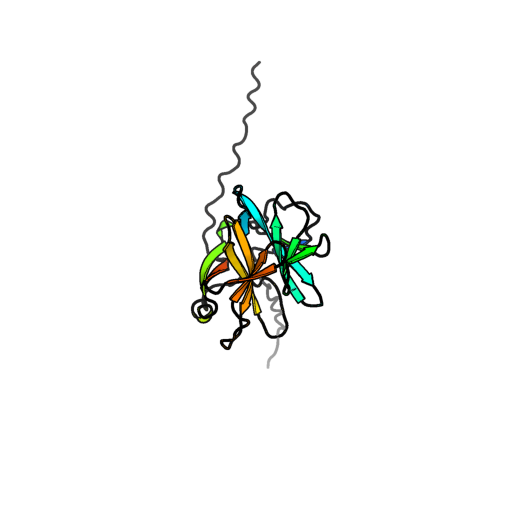9 THR A N 1
ATOM 804 C CA . THR A 1 99 ? 11.136 3.529 10.443 1.00 96.25 99 THR A CA 1
ATOM 805 C C . THR A 1 99 ? 11.721 2.264 9.831 1.00 96.25 99 THR A C 1
ATOM 807 O O . THR A 1 99 ? 11.457 1.160 10.311 1.00 96.25 99 THR A O 1
ATOM 810 N N . LYS A 1 100 ? 12.594 2.395 8.827 1.00 94.75 100 LYS A N 1
ATOM 811 C CA . LYS A 1 100 ? 13.294 1.246 8.220 1.00 94.75 100 LYS A CA 1
ATOM 812 C C . LYS A 1 100 ? 14.038 0.357 9.228 1.00 94.75 100 LYS A C 1
ATOM 814 O O . LYS A 1 100 ? 14.183 -0.837 8.988 1.00 94.75 100 LYS A O 1
ATOM 819 N N . ASN A 1 101 ? 14.462 0.921 10.363 1.00 92.06 101 ASN A N 1
ATOM 820 C CA . ASN A 1 101 ? 15.139 0.200 11.445 1.00 92.06 101 ASN A CA 1
ATOM 821 C C . ASN A 1 101 ? 14.193 -0.166 12.605 1.00 92.06 101 ASN A C 1
ATOM 823 O O . ASN A 1 101 ? 14.595 -0.896 13.505 1.00 92.06 101 ASN A O 1
ATOM 827 N N . GLY A 1 102 ? 12.949 0.322 12.604 1.00 92.00 102 GLY A N 1
ATOM 828 C CA . GLY A 1 102 ? 11.982 0.172 13.696 1.00 92.00 102 GLY A CA 1
ATOM 829 C C . GLY A 1 102 ? 11.099 -1.074 13.620 1.00 92.00 102 GLY A C 1
ATOM 830 O O . GLY A 1 102 ? 10.373 -1.351 14.569 1.00 92.00 102 GLY A O 1
ATOM 831 N N . LEU A 1 103 ? 11.156 -1.854 12.534 1.00 91.00 103 LEU A N 1
ATOM 832 C CA . LEU A 1 103 ? 10.269 -3.014 12.340 1.00 91.00 103 LEU A CA 1
ATOM 833 C C . LEU A 1 103 ? 10.420 -4.090 13.429 1.00 91.00 103 LEU A C 1
ATOM 835 O O . LEU A 1 103 ? 9.446 -4.759 13.761 1.00 91.00 103 LEU A O 1
ATOM 839 N N . HIS A 1 104 ? 11.607 -4.229 14.026 1.00 89.38 104 HIS A N 1
ATOM 840 C CA . HIS A 1 104 ? 11.850 -5.157 15.137 1.00 89.38 104 HIS A CA 1
ATOM 841 C C . HIS A 1 104 ? 11.049 -4.817 16.409 1.00 89.38 104 HIS A C 1
ATOM 843 O O . HIS A 1 104 ? 10.920 -5.657 17.292 1.00 89.38 104 HIS A O 1
ATOM 849 N N . LEU A 1 105 ? 10.493 -3.606 16.511 1.00 92.94 105 LEU A N 1
ATOM 850 C CA . LEU A 1 105 ? 9.628 -3.193 17.619 1.00 92.94 105 LEU A CA 1
ATOM 851 C C . LEU A 1 105 ? 8.176 -3.665 17.431 1.00 92.94 105 LEU A C 1
ATOM 853 O O . LEU A 1 105 ? 7.381 -3.603 18.364 1.00 92.94 105 LEU A O 1
ATOM 857 N N . LEU A 1 106 ? 7.822 -4.155 16.238 1.00 93.00 106 LEU A N 1
ATOM 858 C CA . LEU A 1 106 ? 6.464 -4.558 15.863 1.00 93.00 106 LEU A CA 1
ATOM 859 C C . LEU A 1 106 ? 6.258 -6.080 15.907 1.00 93.00 106 LEU A C 1
ATOM 861 O O . LEU A 1 106 ? 5.364 -6.598 15.247 1.00 93.00 106 LEU A O 1
ATOM 865 N N . ILE A 1 107 ? 7.060 -6.810 16.690 1.00 87.88 107 ILE A N 1
ATOM 866 C CA . ILE A 1 107 ? 7.029 -8.286 16.765 1.00 87.88 107 ILE A CA 1
ATOM 867 C C . ILE A 1 107 ? 5.671 -8.874 17.170 1.00 87.88 107 ILE A C 1
ATOM 869 O O . ILE A 1 107 ? 5.364 -10.003 16.804 1.00 87.88 107 ILE A O 1
ATOM 873 N N . ASN A 1 108 ? 4.858 -8.109 17.902 1.00 90.88 108 ASN A N 1
ATOM 874 C CA . ASN A 1 108 ? 3.534 -8.534 18.360 1.00 90.88 108 ASN A CA 1
ATOM 875 C C . ASN A 1 108 ? 2.405 -8.068 17.428 1.00 90.88 108 ASN A C 1
ATOM 877 O O . ASN A 1 108 ? 1.242 -8.380 17.673 1.00 90.88 108 ASN A O 1
ATOM 881 N N . ALA A 1 109 ? 2.722 -7.301 16.381 1.00 93.12 109 ALA A N 1
ATOM 882 C CA . ALA A 1 109 ? 1.743 -6.845 15.408 1.00 93.12 109 ALA A CA 1
ATOM 883 C C . ALA A 1 109 ? 1.639 -7.842 14.250 1.00 93.12 109 ALA A C 1
ATOM 885 O O . ALA A 1 109 ? 2.642 -8.308 13.708 1.00 93.12 109 ALA A O 1
ATOM 886 N N . HIS A 1 110 ? 0.415 -8.117 13.804 1.00 95.50 110 HIS A N 1
ATOM 887 C CA . HIS A 1 110 ? 0.205 -8.834 12.554 1.00 95.50 110 HIS A CA 1
ATOM 888 C C . HIS A 1 110 ? 0.406 -7.863 11.383 1.00 95.50 110 HIS A C 1
ATOM 890 O O . HIS A 1 110 ? -0.496 -7.118 10.999 1.00 95.50 110 HIS A O 1
ATOM 896 N N . LEU A 1 111 ? 1.622 -7.864 10.836 1.00 95.88 111 LEU A N 1
ATOM 897 C CA . LEU A 1 111 ? 1.994 -7.069 9.667 1.00 95.88 111 LEU A CA 1
ATOM 898 C C . LEU A 1 111 ? 1.437 -7.697 8.384 1.00 95.88 111 LEU A C 1
ATOM 900 O O . LEU A 1 111 ? 1.637 -8.888 8.131 1.00 95.88 111 LEU A O 1
ATOM 904 N N . ILE A 1 112 ? 0.795 -6.891 7.537 1.00 96.31 112 ILE A N 1
ATOM 905 C CA . ILE A 1 112 ? 0.230 -7.389 6.280 1.00 96.31 112 ILE A CA 1
ATOM 906 C C . ILE A 1 112 ? 1.324 -7.537 5.227 1.00 96.31 112 ILE A C 1
ATOM 908 O O . ILE A 1 112 ? 1.916 -6.552 4.771 1.00 96.31 112 ILE A O 1
ATOM 912 N N . LYS A 1 113 ? 1.573 -8.782 4.806 1.00 95.25 113 LYS A N 1
ATOM 913 C CA . LYS A 1 113 ? 2.452 -9.073 3.669 1.00 95.25 113 LYS A CA 1
ATOM 914 C C . LYS A 1 113 ? 1.816 -8.547 2.385 1.00 95.25 113 LYS A C 1
ATOM 916 O O . LYS A 1 113 ? 0.722 -8.958 2.004 1.00 95.25 113 LYS A O 1
ATOM 921 N N . GLY A 1 114 ? 2.525 -7.638 1.729 1.00 93.81 114 GLY A N 1
ATOM 922 C CA . GLY A 1 114 ? 2.096 -7.000 0.487 1.00 93.81 114 GLY A CA 1
ATOM 923 C C . GLY A 1 114 ? 2.584 -7.705 -0.769 1.00 93.81 114 GLY A C 1
ATOM 924 O O . GLY A 1 114 ? 2.088 -7.433 -1.858 1.00 93.81 114 GLY A O 1
ATOM 925 N N . GLY A 1 115 ? 3.556 -8.603 -0.630 1.00 90.88 115 GLY A N 1
ATOM 926 C CA . GLY A 1 115 ? 4.189 -9.243 -1.766 1.00 90.88 115 GLY A CA 1
ATOM 927 C C . GLY A 1 115 ? 5.437 -10.029 -1.386 1.00 90.88 115 GLY A C 1
ATOM 928 O O . GLY A 1 115 ? 5.627 -10.404 -0.225 1.00 90.88 115 GLY A O 1
ATOM 929 N N . SER A 1 116 ? 6.298 -10.259 -2.369 1.00 88.19 116 SER A N 1
ATOM 930 C CA . SER A 1 116 ? 7.515 -11.050 -2.224 1.00 88.19 116 SER A CA 1
ATOM 931 C C . SER A 1 116 ? 8.584 -10.606 -3.214 1.00 88.19 116 SER A C 1
ATOM 933 O O . SER A 1 116 ? 8.330 -10.496 -4.416 1.00 88.19 116 SER A O 1
ATOM 935 N N . GLU A 1 117 ? 9.801 -10.439 -2.709 1.00 87.00 117 GLU A N 1
ATOM 936 C CA . GLU A 1 117 ? 11.014 -10.230 -3.492 1.00 87.00 117 GLU A CA 1
ATOM 937 C C . GLU A 1 117 ? 12.097 -11.187 -2.974 1.00 87.00 117 GLU A C 1
ATOM 939 O O . GLU A 1 117 ? 12.121 -11.478 -1.773 1.00 87.00 117 GLU A O 1
ATOM 944 N N . PRO A 1 118 ? 13.009 -11.683 -3.828 1.00 83.88 118 PRO A N 1
ATOM 945 C CA . PRO A 1 118 ? 14.175 -12.412 -3.350 1.00 83.88 118 PRO A CA 1
ATOM 946 C C . PRO A 1 118 ? 14.887 -11.658 -2.217 1.00 83.88 118 PRO A C 1
ATOM 948 O O . PRO A 1 118 ? 15.136 -10.460 -2.320 1.00 83.88 118 PRO A O 1
ATOM 951 N N . ALA A 1 119 ? 15.204 -12.372 -1.136 1.00 83.56 119 ALA A N 1
ATOM 952 C CA . ALA A 1 119 ? 15.880 -11.874 0.069 1.00 83.56 119 ALA A CA 1
ATOM 953 C C . ALA A 1 119 ? 15.114 -10.876 0.966 1.00 83.56 119 ALA A C 1
ATOM 955 O O . ALA A 1 119 ? 15.607 -10.577 2.055 1.00 83.56 119 ALA A O 1
ATOM 956 N N . TYR A 1 120 ? 13.915 -10.409 0.593 1.00 88.06 120 TYR A N 1
ATOM 957 C CA . TYR A 1 120 ? 13.153 -9.449 1.402 1.00 88.06 120 TYR A CA 1
ATOM 958 C C . TYR A 1 120 ? 11.725 -9.917 1.669 1.00 88.06 120 TYR A C 1
ATOM 960 O O . TYR A 1 120 ? 10.989 -10.308 0.762 1.00 88.06 120 TYR A O 1
ATOM 968 N N . THR A 1 121 ? 11.287 -9.790 2.924 1.00 86.44 121 THR A N 1
ATOM 969 C CA . THR A 1 121 ? 9.847 -9.827 3.206 1.00 86.44 121 THR A CA 1
ATOM 970 C C . THR A 1 121 ? 9.264 -8.473 2.840 1.00 86.44 121 THR A C 1
ATOM 972 O O . THR A 1 121 ? 9.789 -7.441 3.265 1.00 86.44 121 THR A O 1
ATOM 975 N N . MET A 1 122 ? 8.186 -8.470 2.054 1.00 92.88 122 MET A N 1
ATOM 976 C CA . MET A 1 122 ? 7.526 -7.235 1.651 1.00 92.88 122 MET A CA 1
ATOM 977 C C . MET A 1 122 ? 6.255 -6.997 2.445 1.00 92.88 122 MET A C 1
ATOM 979 O O . MET A 1 122 ? 5.322 -7.802 2.403 1.00 92.88 122 MET A O 1
ATOM 983 N N . TYR A 1 123 ? 6.207 -5.855 3.118 1.00 97.06 123 TYR A N 1
ATOM 984 C CA . TYR A 1 123 ? 5.010 -5.372 3.798 1.00 97.06 123 TYR A CA 1
ATOM 985 C C . TYR A 1 123 ? 4.395 -4.197 3.047 1.00 97.06 123 TYR A C 1
ATOM 987 O O . TYR A 1 123 ? 5.014 -3.601 2.163 1.00 97.06 123 TYR A O 1
ATOM 995 N N . ILE A 1 124 ? 3.159 -3.876 3.401 1.00 98.50 124 ILE A N 1
ATOM 996 C CA . ILE A 1 124 ? 2.433 -2.737 2.848 1.00 98.50 124 ILE A CA 1
ATOM 997 C C . ILE A 1 124 ? 2.713 -1.527 3.729 1.00 98.50 124 ILE A C 1
ATOM 999 O O . ILE A 1 124 ? 2.499 -1.574 4.941 1.00 98.50 124 ILE A O 1
ATOM 1003 N N . GLY A 1 125 ? 3.199 -0.451 3.121 1.00 98.56 125 GLY A N 1
ATOM 1004 C CA . GLY A 1 125 ? 3.423 0.810 3.811 1.00 98.56 125 GLY A CA 1
ATOM 1005 C C . GLY A 1 125 ? 2.819 1.985 3.076 1.00 98.56 125 GLY A C 1
ATOM 1006 O O . GLY A 1 125 ? 2.412 1.864 1.922 1.00 98.56 125 GLY A O 1
ATOM 1007 N N . ARG A 1 126 ? 2.798 3.135 3.741 1.00 98.81 126 ARG A N 1
ATOM 1008 C CA . ARG A 1 126 ? 2.445 4.411 3.127 1.00 98.81 126 ARG A CA 1
ATOM 1009 C C . ARG A 1 126 ? 3.237 5.567 3.718 1.00 98.81 126 ARG A C 1
ATOM 1011 O O . ARG A 1 126 ? 3.705 5.496 4.854 1.00 98.81 126 ARG A O 1
ATOM 1018 N N . ALA A 1 127 ? 3.354 6.641 2.953 1.00 98.69 127 ALA A N 1
ATOM 1019 C CA . ALA A 1 127 ? 3.936 7.893 3.414 1.00 98.69 127 ALA A CA 1
ATOM 1020 C C . ALA A 1 127 ? 3.265 9.086 2.737 1.00 98.69 127 ALA A C 1
ATOM 1022 O O . ALA A 1 127 ? 2.767 8.986 1.613 1.00 98.69 127 ALA A O 1
ATOM 1023 N N . PHE A 1 128 ? 3.290 10.228 3.420 1.00 98.38 128 PHE A N 1
ATOM 1024 C CA . PHE A 1 128 ? 2.860 11.488 2.836 1.00 98.38 128 PHE A CA 1
ATOM 1025 C C . PHE A 1 128 ? 3.935 12.023 1.880 1.00 98.38 128 PHE A C 1
ATOM 1027 O O . PHE A 1 128 ? 5.098 12.181 2.252 1.00 98.38 128 PHE A O 1
ATOM 1034 N N . HIS A 1 129 ? 3.553 12.313 0.640 1.00 97.44 129 HIS A N 1
ATOM 1035 C CA . HIS A 1 129 ? 4.425 12.872 -0.384 1.00 97.44 129 HIS A CA 1
ATOM 1036 C C . HIS A 1 129 ? 3.647 13.859 -1.256 1.00 97.44 129 HIS A C 1
ATOM 1038 O O . HIS A 1 129 ? 2.732 13.473 -1.978 1.00 97.44 129 HIS A O 1
ATOM 1044 N N . LYS A 1 130 ? 4.044 15.140 -1.226 1.00 95.81 130 LYS A N 1
ATOM 1045 C CA . LYS A 1 130 ? 3.489 16.211 -2.079 1.00 95.81 130 LYS A CA 1
ATOM 1046 C C . LYS A 1 130 ? 1.950 16.287 -2.070 1.00 95.81 130 LYS A C 1
ATOM 1048 O O . LYS A 1 130 ? 1.329 16.320 -3.128 1.00 95.81 130 LYS A O 1
ATOM 1053 N N . GLY A 1 131 ? 1.343 16.310 -0.885 1.00 97.25 131 GLY A N 1
ATOM 1054 C CA . GLY A 1 131 ? -0.114 16.432 -0.753 1.00 97.25 131 GLY A CA 1
ATOM 1055 C C . GLY A 1 131 ? -0.879 15.114 -0.867 1.00 97.25 131 GLY A C 1
ATOM 1056 O O . GLY A 1 131 ? -2.088 15.132 -0.718 1.00 97.25 131 GLY A O 1
ATOM 1057 N N . GLN A 1 132 ? -0.198 13.991 -1.109 1.00 98.31 132 GLN A N 1
ATOM 1058 C CA . GLN A 1 132 ? -0.820 12.674 -1.242 1.00 98.31 132 GLN A CA 1
ATOM 1059 C C . GLN A 1 132 ? -0.321 11.743 -0.142 1.00 98.31 132 GLN A C 1
ATOM 1061 O O . GLN A 1 132 ? 0.856 11.777 0.216 1.00 98.31 132 GLN A O 1
ATOM 1066 N N . THR A 1 133 ? -1.179 10.852 0.336 1.00 98.75 133 THR A N 1
ATOM 1067 C CA . THR A 1 133 ? -0.775 9.698 1.141 1.00 98.75 133 THR A CA 1
ATOM 1068 C C . THR A 1 133 ? -0.639 8.497 0.214 1.00 98.75 133 THR A C 1
ATOM 1070 O O . THR A 1 133 ? -1.632 7.922 -0.220 1.00 98.75 133 THR A O 1
ATOM 1073 N N . LEU A 1 134 ? 0.597 8.120 -0.116 1.00 98.75 134 LEU A N 1
ATOM 1074 C CA . LEU A 1 134 ? 0.882 7.113 -1.138 1.00 98.75 134 LEU A CA 1
ATOM 1075 C C . LEU A 1 134 ? 1.261 5.773 -0.525 1.00 98.75 134 LEU A C 1
ATOM 1077 O O . LEU A 1 134 ? 2.154 5.706 0.319 1.00 98.75 134 LEU A O 1
ATOM 1081 N N . VAL A 1 135 ? 0.620 4.709 -1.008 1.00 98.69 135 VAL A N 1
ATOM 1082 C CA . VAL A 1 135 ? 0.946 3.319 -0.672 1.00 98.69 135 VAL A CA 1
ATOM 1083 C C . VAL A 1 135 ? 2.165 2.850 -1.467 1.00 98.69 135 VAL A C 1
ATOM 1085 O O . VAL A 1 135 ? 2.355 3.224 -2.626 1.00 98.69 135 VAL A O 1
ATOM 1088 N N . GLY A 1 136 ? 2.980 1.997 -0.853 1.00 98.12 136 GLY A N 1
ATOM 1089 C CA . GLY A 1 136 ? 4.136 1.378 -1.482 1.00 98.12 136 GLY A CA 1
ATOM 1090 C C . GLY A 1 136 ? 4.592 0.101 -0.781 1.00 98.12 136 GLY A C 1
ATOM 1091 O O . GLY A 1 136 ? 3.980 -0.368 0.185 1.00 98.12 136 GLY A O 1
ATOM 1092 N N . ARG A 1 137 ? 5.692 -0.469 -1.280 1.00 97.12 137 ARG A N 1
ATOM 1093 C CA . ARG A 1 137 ? 6.285 -1.696 -0.727 1.00 97.12 137 ARG A CA 1
ATOM 1094 C C . ARG A 1 137 ? 7.328 -1.355 0.329 1.00 97.12 137 ARG A C 1
ATOM 1096 O O . ARG A 1 137 ? 8.234 -0.568 0.070 1.00 97.12 137 ARG A O 1
ATOM 1103 N N . ILE A 1 138 ? 7.238 -1.973 1.498 1.00 97.31 138 ILE A N 1
ATOM 1104 C CA . ILE A 1 138 ? 8.296 -1.924 2.508 1.00 97.31 138 ILE A CA 1
ATOM 1105 C C . ILE A 1 138 ? 9.203 -3.124 2.289 1.00 97.31 138 ILE A C 1
ATOM 1107 O O . ILE A 1 138 ? 8.738 -4.259 2.384 1.00 97.31 138 ILE A O 1
ATOM 1111 N N . ARG A 1 139 ? 10.493 -2.892 2.051 1.00 95.38 139 ARG A N 1
ATOM 1112 C CA . ARG A 1 139 ? 11.501 -3.954 2.130 1.00 95.38 139 ARG A CA 1
ATOM 1113 C C . ARG A 1 139 ? 11.944 -4.110 3.576 1.00 95.38 139 ARG A C 1
ATOM 1115 O O . ARG A 1 139 ? 12.534 -3.194 4.149 1.00 95.38 139 ARG A O 1
ATOM 1122 N N . ALA A 1 140 ? 11.662 -5.277 4.143 1.00 90.00 140 ALA A N 1
ATOM 1123 C CA . ALA A 1 140 ? 12.117 -5.679 5.463 1.00 90.00 140 ALA A CA 1
ATOM 1124 C C . ALA A 1 140 ? 13.144 -6.810 5.350 1.00 90.00 140 ALA A C 1
ATOM 1126 O O . ALA A 1 140 ? 12.976 -7.748 4.564 1.00 90.00 140 ALA A O 1
ATOM 1127 N N . GLY A 1 141 ? 14.192 -6.734 6.165 1.00 82.19 141 GLY A N 1
ATOM 1128 C CA . GLY A 1 141 ? 15.229 -7.753 6.274 1.00 82.19 141 GLY A CA 1
ATOM 1129 C C . GLY A 1 141 ? 15.717 -7.871 7.713 1.00 82.19 141 GLY A C 1
ATOM 1130 O O . GLY A 1 141 ? 15.554 -6.947 8.507 1.00 82.19 141 GLY A O 1
ATOM 1131 N N . SER A 1 142 ? 16.309 -9.017 8.049 1.00 74.56 142 SER A N 1
ATOM 1132 C CA . SER A 1 142 ? 16.808 -9.298 9.402 1.00 74.56 142 SER A CA 1
ATOM 1133 C C . SER A 1 142 ? 18.034 -8.464 9.783 1.00 74.56 142 SER A C 1
ATOM 1135 O O . SER A 1 142 ? 18.316 -8.307 10.967 1.00 74.56 142 SER A O 1
ATOM 1137 N N . THR A 1 143 ? 18.761 -7.929 8.799 1.00 80.00 143 THR A N 1
ATOM 1138 C CA . THR A 1 143 ? 19.943 -7.086 9.001 1.00 80.00 143 THR A CA 1
ATOM 1139 C C . THR A 1 143 ? 19.737 -5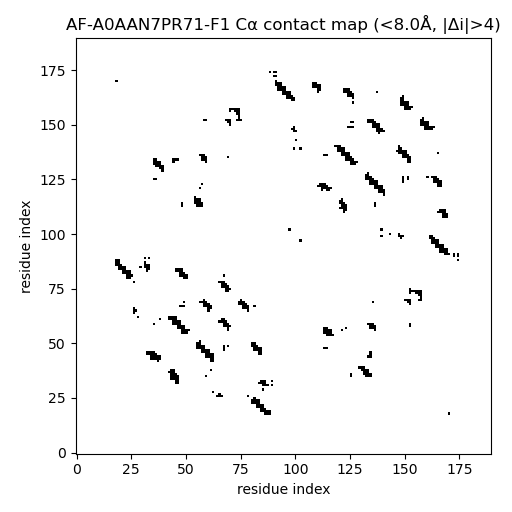.702 8.378 1.00 80.00 143 THR A C 1
ATOM 1141 O O . THR A 1 143 ? 19.280 -5.611 7.230 1.00 80.00 143 THR A O 1
ATOM 1144 N N . PRO A 1 144 ? 20.088 -4.615 9.094 1.00 81.75 144 PRO A N 1
ATOM 1145 C CA . PRO A 1 144 ? 20.056 -3.268 8.537 1.00 81.75 144 PRO A CA 1
ATOM 1146 C C . PRO A 1 144 ? 20.891 -3.172 7.258 1.00 81.75 144 PRO A C 1
ATOM 1148 O O . PRO A 1 144 ? 22.047 -3.590 7.226 1.00 81.75 144 PRO A O 1
ATOM 1151 N N . ASN A 1 145 ? 20.311 -2.614 6.199 1.00 86.69 145 ASN A N 1
ATOM 1152 C CA . ASN A 1 145 ? 21.016 -2.318 4.956 1.00 86.69 145 ASN A CA 1
ATOM 1153 C C . ASN A 1 145 ? 20.347 -1.150 4.216 1.00 86.69 145 ASN A C 1
ATOM 1155 O O . ASN A 1 145 ? 19.242 -0.727 4.558 1.00 86.69 145 ASN A O 1
ATOM 1159 N N . LEU A 1 146 ? 21.031 -0.628 3.196 1.00 87.75 146 LEU A N 1
ATOM 1160 C CA . LEU A 1 146 ? 20.587 0.545 2.435 1.00 87.75 146 LEU A CA 1
ATOM 1161 C C . LEU A 1 146 ? 19.327 0.300 1.588 1.00 87.75 146 LEU A C 1
ATOM 1163 O O . LEU A 1 146 ? 18.699 1.264 1.168 1.00 87.75 146 LEU A O 1
ATOM 1167 N N . ASN A 1 147 ? 18.942 -0.961 1.362 1.00 91.00 147 ASN A N 1
ATOM 1168 C CA . ASN A 1 147 ? 17.756 -1.321 0.583 1.00 91.00 147 ASN A CA 1
ATOM 1169 C C . ASN A 1 147 ? 16.502 -1.504 1.454 1.00 91.00 147 ASN A C 1
ATOM 1171 O O . ASN A 1 147 ? 15.461 -1.920 0.943 1.00 91.00 147 ASN A O 1
ATOM 1175 N N . LEU A 1 148 ? 16.591 -1.263 2.765 1.00 94.12 148 LEU A N 1
ATOM 1176 C CA . LEU A 1 148 ? 15.429 -1.270 3.650 1.00 94.12 148 LEU A CA 1
ATOM 1177 C C . LEU A 1 148 ? 14.696 0.067 3.591 1.00 94.12 148 LEU A C 1
ATOM 1179 O O . LEU A 1 148 ? 15.313 1.122 3.460 1.00 94.12 148 LEU A O 1
ATOM 1183 N N . GLY A 1 149 ? 13.382 0.018 3.782 1.00 96.38 149 GLY A N 1
ATOM 1184 C CA . GLY A 1 149 ? 12.528 1.201 3.821 1.00 96.38 149 GLY A CA 1
ATOM 1185 C C . GLY A 1 149 ? 11.273 1.036 2.983 1.00 96.38 149 GLY A C 1
ATOM 1186 O O . GLY A 1 149 ? 11.017 -0.034 2.422 1.00 96.38 149 GLY A O 1
ATOM 1187 N N . LEU A 1 150 ? 10.479 2.103 2.924 1.00 98.19 150 LEU A N 1
ATOM 1188 C CA . LEU A 1 150 ? 9.289 2.177 2.089 1.00 98.19 150 LEU A CA 1
ATOM 1189 C C . LEU A 1 150 ? 9.650 2.736 0.712 1.00 98.19 150 LEU A C 1
ATOM 1191 O O . LEU A 1 150 ? 10.201 3.824 0.604 1.00 98.19 150 LEU A O 1
ATOM 1195 N N . TYR A 1 151 ? 9.262 2.023 -0.335 1.00 98.00 151 TYR A N 1
ATOM 1196 C CA . TYR A 1 151 ? 9.396 2.434 -1.724 1.00 98.00 151 TYR A CA 1
ATOM 1197 C C . TYR A 1 151 ? 8.023 2.843 -2.256 1.00 98.00 151 TYR A C 1
ATOM 1199 O O . TYR A 1 151 ? 7.149 1.987 -2.426 1.00 98.00 151 TYR A O 1
ATOM 1207 N N . ILE A 1 152 ? 7.833 4.138 -2.514 1.00 98.12 152 ILE A N 1
ATOM 1208 C CA . ILE A 1 152 ? 6.606 4.687 -3.104 1.00 98.12 152 ILE A CA 1
ATOM 1209 C C . ILE A 1 152 ? 6.821 5.040 -4.575 1.00 98.12 152 ILE A C 1
ATOM 1211 O O . ILE A 1 152 ? 7.858 5.579 -4.969 1.00 98.12 152 ILE A O 1
ATOM 1215 N N . SER A 1 153 ? 5.805 4.742 -5.381 1.00 97.69 153 SER A N 1
ATOM 1216 C CA . SER A 1 153 ? 5.756 5.111 -6.791 1.00 97.69 153 SER A CA 1
ATOM 1217 C C . SER A 1 153 ? 5.265 6.545 -6.932 1.00 97.69 153 SER A C 1
ATOM 1219 O O . SER A 1 153 ? 4.219 6.890 -6.375 1.00 97.69 153 SER A O 1
ATOM 1221 N N . VAL A 1 154 ? 5.980 7.380 -7.681 1.00 96.81 154 VAL A N 1
ATOM 1222 C CA . VAL A 1 154 ? 5.525 8.727 -8.054 1.00 96.81 154 VAL A CA 1
ATOM 1223 C C . VAL A 1 154 ? 5.881 9.005 -9.521 1.00 96.81 154 VAL A C 1
ATOM 1225 O O . VAL A 1 154 ? 6.819 8.384 -10.020 1.00 96.81 154 VAL A O 1
ATOM 1228 N N . PRO A 1 155 ? 5.215 9.955 -10.206 1.00 95.38 155 PRO A N 1
ATOM 1229 C CA . PRO A 1 155 ? 5.430 10.211 -11.632 1.00 95.38 155 PRO A CA 1
ATOM 1230 C C . PRO A 1 155 ? 6.902 10.236 -12.048 1.00 95.38 155 PRO A C 1
ATOM 1232 O O . PRO A 1 155 ? 7.665 11.117 -11.645 1.00 95.38 155 PRO A O 1
ATOM 1235 N N . GLY A 1 156 ? 7.287 9.225 -12.833 1.00 95.00 156 GLY A N 1
ATOM 1236 C CA . GLY A 1 156 ? 8.617 9.073 -13.421 1.00 95.00 156 GLY A CA 1
ATOM 1237 C C . GLY A 1 156 ? 9.750 8.696 -12.461 1.00 95.00 156 GLY A C 1
ATOM 1238 O O . GLY A 1 156 ? 10.906 8.759 -12.876 1.00 95.00 156 GLY A O 1
ATOM 1239 N N . LYS A 1 157 ? 9.484 8.319 -11.201 1.00 96.62 157 LYS A N 1
ATOM 1240 C CA . LYS A 1 157 ? 10.549 7.923 -10.260 1.00 96.62 157 LYS A CA 1
ATOM 1241 C C . LYS A 1 157 ? 10.080 7.014 -9.120 1.00 96.62 157 LYS A C 1
ATOM 1243 O O . LYS A 1 157 ? 8.922 7.018 -8.713 1.00 96.62 157 LYS A O 1
ATOM 1248 N N . GLU A 1 158 ? 11.036 6.298 -8.546 1.00 97.69 158 GLU A N 1
ATOM 1249 C CA . GLU A 1 158 ? 10.902 5.648 -7.243 1.00 97.69 158 GLU A CA 1
ATOM 1250 C C . GLU A 1 158 ? 11.365 6.609 -6.138 1.00 97.69 158 GLU A C 1
ATOM 1252 O O . GLU A 1 158 ? 12.371 7.306 -6.293 1.00 97.69 158 GLU A O 1
ATOM 1257 N N . VAL A 1 159 ? 10.647 6.667 -5.016 1.00 97.62 159 VAL A N 1
ATOM 1258 C CA . VAL A 1 159 ? 11.093 7.403 -3.822 1.00 97.62 159 VAL A CA 1
ATOM 1259 C C . VAL A 1 159 ? 11.208 6.435 -2.655 1.00 97.62 159 VAL A C 1
ATOM 1261 O O . VAL A 1 159 ? 10.264 5.708 -2.354 1.00 97.62 159 VAL A O 1
ATOM 1264 N N . ILE A 1 160 ? 12.363 6.459 -1.989 1.00 97.56 160 ILE A N 1
ATOM 1265 C CA . ILE A 1 160 ? 12.629 5.680 -0.779 1.00 97.56 160 ILE A CA 1
ATOM 1266 C C . ILE A 1 160 ? 12.391 6.575 0.435 1.00 97.56 160 ILE A C 1
ATOM 1268 O O . ILE A 1 160 ? 12.884 7.703 0.490 1.00 97.56 160 ILE A O 1
ATOM 1272 N N . VAL A 1 161 ? 11.625 6.073 1.395 1.00 97.88 161 VAL A N 1
ATOM 1273 C CA . VAL A 1 161 ? 11.230 6.780 2.609 1.00 97.88 161 VAL A CA 1
ATOM 1274 C C . VAL A 1 161 ? 11.673 5.971 3.827 1.00 97.88 161 VAL A C 1
ATOM 1276 O O . VAL A 1 161 ? 11.354 4.787 3.953 1.00 97.88 161 VAL A O 1
ATOM 1279 N N . ASP A 1 162 ? 12.400 6.625 4.734 1.00 96.94 162 ASP A N 1
ATOM 1280 C CA . ASP A 1 162 ? 12.954 6.002 5.943 1.00 96.94 162 ASP A CA 1
ATOM 1281 C C . ASP A 1 162 ? 11.972 5.976 7.120 1.00 96.94 162 ASP A C 1
ATOM 1283 O O . ASP A 1 162 ? 12.059 5.063 7.940 1.00 96.94 162 ASP A O 1
ATOM 1287 N N . SER A 1 163 ? 11.048 6.942 7.187 1.00 97.75 163 SER A N 1
ATOM 1288 C CA . SER A 1 163 ? 9.992 7.058 8.203 1.00 97.75 163 SER A CA 1
ATOM 1289 C C . SER A 1 163 ? 8.627 6.997 7.533 1.00 97.75 163 SER A C 1
ATOM 1291 O O . SER A 1 163 ? 8.322 7.806 6.659 1.00 97.75 163 SER A O 1
ATOM 1293 N N . PHE A 1 164 ? 7.811 6.026 7.914 1.00 98.50 164 PHE A N 1
ATOM 1294 C CA . PHE A 1 164 ? 6.587 5.688 7.197 1.00 98.50 164 PHE A CA 1
ATOM 1295 C C . PHE A 1 164 ? 5.586 5.001 8.116 1.00 98.50 164 PHE A C 1
ATOM 1297 O O . PHE A 1 164 ? 5.904 4.625 9.241 1.00 98.50 164 PHE A O 1
ATOM 1304 N N . GLN A 1 165 ? 4.379 4.789 7.605 1.00 98.69 165 GLN A N 1
ATOM 1305 C CA . GLN A 1 165 ? 3.378 3.956 8.251 1.00 98.69 165 GLN A CA 1
ATOM 1306 C C . GLN A 1 165 ? 3.388 2.558 7.646 1.00 98.69 165 GLN A C 1
ATOM 1308 O O . GLN A 1 165 ? 3.456 2.415 6.426 1.00 98.69 165 GLN A O 1
ATOM 1313 N N . ILE A 1 166 ? 3.298 1.529 8.485 1.00 98.50 166 ILE A N 1
ATOM 1314 C CA . ILE A 1 166 ? 3.134 0.130 8.077 1.00 98.5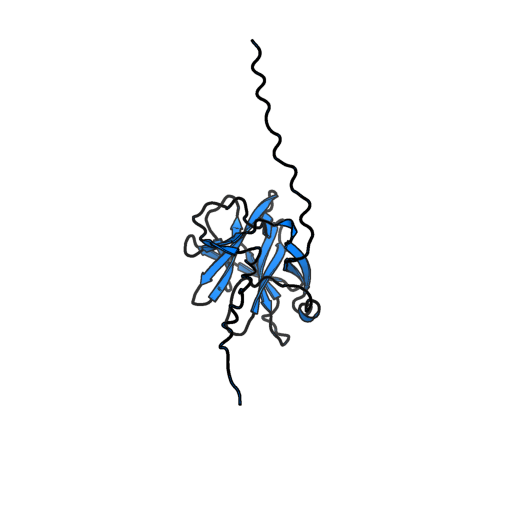0 166 ILE A CA 1
ATOM 1315 C C . ILE A 1 166 ? 1.715 -0.345 8.388 1.00 98.50 166 ILE A C 1
ATOM 1317 O O . ILE A 1 166 ? 1.140 0.019 9.417 1.00 98.50 166 ILE A O 1
ATOM 1321 N N . LEU A 1 167 ? 1.143 -1.140 7.484 1.00 98.56 167 LEU A N 1
ATOM 1322 C CA . LEU A 1 167 ? -0.199 -1.687 7.638 1.00 98.56 167 LEU A CA 1
ATOM 1323 C C . LEU A 1 167 ? -0.190 -2.922 8.539 1.00 98.56 167 LEU A C 1
ATOM 1325 O O . LEU A 1 167 ? 0.528 -3.897 8.290 1.00 98.56 167 LEU A O 1
ATOM 1329 N N . THR A 1 168 ? -1.045 -2.893 9.551 1.00 97.56 168 THR A N 1
ATOM 1330 C CA . THR A 1 168 ? -1.259 -3.987 10.499 1.00 97.56 168 THR A CA 1
ATOM 1331 C C . THR A 1 168 ? -2.730 -4.389 10.529 1.00 97.56 168 THR A C 1
ATOM 1333 O O . THR A 1 168 ? -3.593 -3.588 10.158 1.00 97.56 168 THR A O 1
ATOM 1336 N N . TYR A 1 169 ? -3.019 -5.616 10.961 1.00 96.06 169 TYR A N 1
ATOM 1337 C CA . TYR A 1 169 ? -4.381 -6.135 11.080 1.00 96.06 169 TYR A CA 1
ATOM 1338 C C . TYR A 1 169 ? -4.646 -6.721 12.468 1.00 96.06 169 TYR A C 1
ATOM 1340 O O . TYR A 1 169 ? -3.888 -7.547 12.965 1.00 96.06 169 TYR A O 1
ATOM 1348 N N . ASP A 1 170 ? -5.747 -6.320 13.089 1.00 94.00 170 ASP A N 1
ATOM 1349 C CA . ASP A 1 170 ? -6.135 -6.729 14.435 1.00 94.00 170 ASP A CA 1
ATOM 1350 C C . ASP A 1 170 ? -7.389 -7.610 14.381 1.00 94.00 170 ASP A C 1
ATO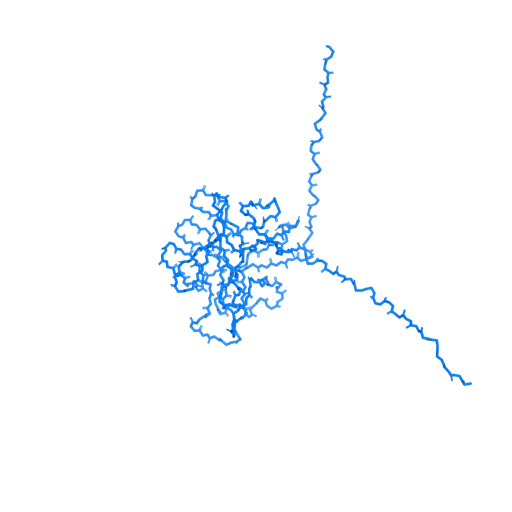M 1352 O O . ASP A 1 170 ? -8.520 -7.125 14.346 1.00 94.00 170 ASP A O 1
ATOM 1356 N N . ALA A 1 171 ? -7.191 -8.932 14.362 1.00 88.00 171 ALA A N 1
ATOM 1357 C CA . ALA A 1 171 ? -8.287 -9.902 14.277 1.00 88.00 171 ALA A CA 1
ATOM 1358 C C . ALA A 1 171 ? -9.232 -9.863 15.493 1.00 88.00 171 ALA A C 1
ATOM 1360 O O . ALA A 1 171 ? -10.374 -10.311 15.389 1.00 88.00 171 ALA A O 1
ATOM 1361 N N . ASN A 1 172 ? -8.753 -9.327 16.619 1.00 84.69 172 ASN A N 1
ATOM 1362 C CA . ASN A 1 172 ? -9.477 -9.270 17.885 1.00 84.69 172 ASN A CA 1
ATOM 1363 C C . ASN A 1 172 ? -10.132 -7.906 18.124 1.00 84.69 172 ASN A C 1
ATOM 1365 O O . ASN A 1 172 ? -10.818 -7.734 19.130 1.00 84.69 172 ASN A O 1
ATOM 1369 N N . ALA A 1 173 ? -9.938 -6.931 17.231 1.00 82.81 173 ALA A N 1
ATOM 1370 C CA . ALA A 1 173 ? -10.626 -5.658 17.345 1.00 82.81 173 ALA A CA 1
ATOM 1371 C C . ALA A 1 173 ? -12.144 -5.882 17.241 1.00 82.81 173 ALA A C 1
ATOM 1373 O O . ALA A 1 173 ? -12.650 -6.489 16.285 1.00 82.81 173 ALA A O 1
ATOM 1374 N N . ASN A 1 174 ? -12.862 -5.394 18.257 1.00 74.69 174 ASN A N 1
ATOM 1375 C CA . ASN A 1 174 ? -14.317 -5.424 18.301 1.00 74.69 174 ASN A CA 1
ATOM 1376 C C . ASN A 1 174 ? -14.855 -4.616 17.121 1.00 74.69 174 ASN A C 1
ATOM 1378 O O . ASN A 1 174 ? -14.656 -3.404 17.047 1.00 74.69 174 ASN A O 1
ATOM 1382 N N . VAL A 1 175 ? -15.542 -5.296 16.207 1.00 66.06 175 VAL A N 1
ATOM 1383 C CA . VAL A 1 175 ? -16.299 -4.631 15.151 1.00 66.06 175 VAL A CA 1
ATOM 1384 C C . VAL A 1 175 ? -17.524 -4.045 15.831 1.00 66.06 175 VAL A C 1
ATOM 1386 O O . VAL A 1 175 ? -18.424 -4.788 16.213 1.00 66.06 175 VAL A O 1
ATOM 1389 N N . SER A 1 176 ? -17.545 -2.733 16.058 1.00 57.78 176 SER A N 1
ATOM 1390 C CA . SER A 1 176 ? -18.780 -2.060 16.458 1.00 57.78 176 SER A CA 1
ATOM 1391 C C . SER A 1 176 ? -19.845 -2.392 15.412 1.00 57.78 176 SER A C 1
ATOM 1393 O O . SER A 1 176 ? -19.629 -2.113 14.230 1.00 57.78 176 SER A O 1
ATOM 1395 N N . GLU A 1 177 ? -20.936 -3.040 15.830 1.00 46.91 177 GLU A N 1
ATOM 1396 C CA . GLU A 1 177 ? -22.054 -3.435 14.970 1.00 46.91 177 GLU A CA 1
ATOM 1397 C C . GLU A 1 177 ? -22.408 -2.279 14.025 1.00 46.91 177 GLU A C 1
ATOM 1399 O O . GLU A 1 177 ? -22.653 -1.151 14.463 1.00 46.91 177 GLU A O 1
ATOM 1404 N N . ARG A 1 178 ? -22.371 -2.523 12.707 1.00 49.50 178 ARG A N 1
ATOM 1405 C CA . ARG A 1 178 ? -22.824 -1.521 11.734 1.00 49.50 178 ARG A CA 1
ATOM 1406 C C . ARG A 1 178 ? -24.276 -1.168 12.082 1.00 49.50 178 ARG A C 1
ATOM 1408 O O . ARG A 1 178 ? -25.054 -2.101 12.277 1.00 49.50 178 ARG A O 1
ATOM 1415 N N . PRO A 1 179 ? -24.682 0.114 12.091 1.00 39.38 179 PRO A N 1
ATOM 1416 C CA . PRO A 1 1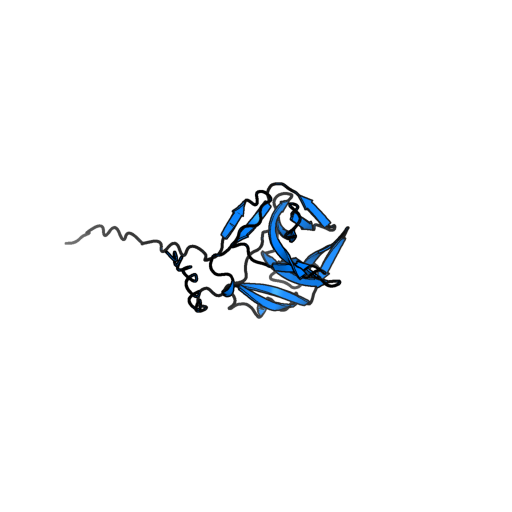79 ? -26.098 0.433 12.170 1.00 39.38 179 PRO A CA 1
ATOM 1417 C C . PRO A 1 179 ? -26.797 -0.230 10.980 1.00 39.38 179 PRO A C 1
ATOM 1419 O O . PRO A 1 179 ? -26.400 -0.040 9.823 1.00 39.38 179 PRO A O 1
ATOM 1422 N N . GLU A 1 180 ? -27.796 -1.063 11.275 1.00 43.88 180 GLU A N 1
ATOM 1423 C CA . GLU A 1 180 ? -28.672 -1.640 10.267 1.00 43.88 180 GLU A CA 1
ATOM 1424 C C . GLU A 1 180 ? -29.198 -0.526 9.359 1.00 43.88 180 GLU A C 1
ATOM 1426 O O . GLU A 1 180 ? -29.509 0.586 9.795 1.00 43.88 180 GLU A O 1
ATOM 1431 N N . LYS A 1 181 ? -29.242 -0.826 8.060 1.00 43.12 181 LYS A N 1
ATOM 1432 C CA . LYS A 1 181 ? -29.773 0.062 7.029 1.00 43.12 181 LYS A CA 1
ATOM 1433 C C . LYS A 1 181 ? -31.093 0.665 7.506 1.00 43.12 181 LYS A C 1
ATOM 1435 O O . LYS A 1 181 ? -32.006 -0.066 7.872 1.00 43.12 181 LYS A O 1
ATOM 1440 N N . CYS A 1 182 ? -31.197 1.989 7.428 1.00 40.78 182 CYS A N 1
ATOM 1441 C CA . CYS A 1 182 ? -32.461 2.700 7.539 1.00 40.78 182 CYS A CA 1
ATOM 1442 C C . CYS A 1 182 ? -33.445 2.101 6.521 1.00 40.78 182 CYS A C 1
ATOM 1444 O O . CYS A 1 182 ? -33.317 2.322 5.315 1.00 40.78 182 CYS A O 1
ATOM 1446 N N . SER A 1 183 ? -34.376 1.281 7.005 1.00 42.34 183 SER A N 1
ATOM 1447 C CA . SER A 1 183 ? -35.502 0.776 6.234 1.00 42.34 183 SER A CA 1
ATOM 1448 C C . SER A 1 183 ? -36.365 1.969 5.852 1.00 42.34 183 SER A C 1
ATOM 1450 O O . SER A 1 183 ? -37.053 2.553 6.689 1.00 42.34 183 SER A O 1
ATOM 1452 N N . THR A 1 184 ? -36.308 2.366 4.586 1.00 42.47 184 THR A N 1
ATOM 1453 C CA . THR A 1 184 ? -37.232 3.331 4.002 1.00 42.47 184 THR A CA 1
ATOM 1454 C C . THR A 1 184 ? -38.646 2.762 4.092 1.00 42.47 184 THR A C 1
ATOM 1456 O O . THR A 1 184 ? -39.059 1.946 3.270 1.00 42.47 184 THR A O 1
ATOM 1459 N N . ASN A 1 185 ? -39.406 3.198 5.097 1.00 40.00 185 ASN A N 1
ATOM 1460 C CA . ASN A 1 185 ? -40.854 3.044 5.104 1.00 40.00 185 ASN A CA 1
ATOM 1461 C C . ASN A 1 185 ? -41.423 3.910 3.973 1.00 40.00 185 ASN A C 1
ATOM 1463 O O . ASN A 1 185 ? -41.560 5.126 4.107 1.00 40.00 185 ASN A O 1
ATOM 1467 N N . LEU A 1 186 ? -41.737 3.277 2.843 1.00 45.84 186 LEU A N 1
ATOM 1468 C CA . LEU A 1 186 ? -42.627 3.833 1.829 1.00 45.84 186 LEU A CA 1
ATOM 1469 C C . LEU A 1 186 ? -44.026 3.945 2.444 1.00 45.84 186 LEU A C 1
ATOM 1471 O O . LEU A 1 186 ? -44.784 2.979 2.478 1.00 45.84 186 LEU A O 1
ATOM 1475 N N . ILE A 1 187 ? -44.365 5.129 2.948 1.00 44.19 187 ILE A N 1
ATOM 1476 C CA . ILE A 1 187 ? -45.749 5.479 3.264 1.00 44.19 187 ILE A CA 1
ATOM 1477 C C . ILE A 1 187 ? -46.399 5.921 1.952 1.00 44.19 187 ILE A C 1
ATOM 1479 O O . ILE A 1 187 ? -46.175 7.037 1.484 1.00 44.19 187 ILE A O 1
ATOM 1483 N N . PHE A 1 188 ? -47.209 5.043 1.360 1.00 46.03 188 PHE A N 1
ATOM 1484 C CA . PHE A 1 188 ? -48.213 5.452 0.383 1.00 46.03 188 PHE A CA 1
ATOM 1485 C C . PHE A 1 188 ? -49.274 6.277 1.119 1.00 46.03 188 PHE A C 1
ATOM 1487 O O . PHE A 1 188 ? -49.928 5.777 2.034 1.00 46.03 188 PHE A O 1
ATOM 1494 N N . LYS A 1 189 ? -49.429 7.549 0.741 1.00 45.12 189 LYS A N 1
ATOM 1495 C CA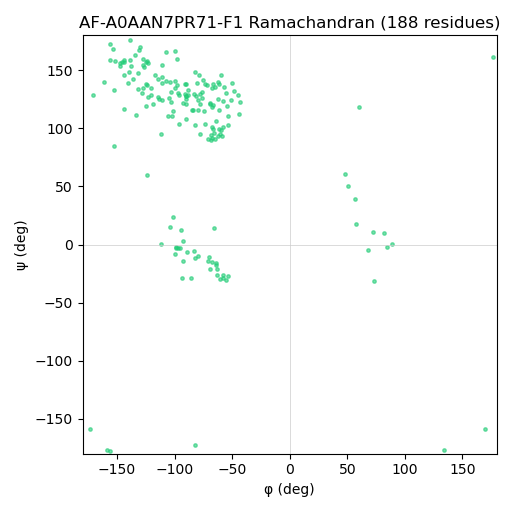 . LYS A 1 189 ? -50.631 8.318 1.075 1.00 45.12 189 LYS A CA 1
ATOM 1496 C C . LYS A 1 189 ? -51.670 8.090 -0.021 1.00 45.12 189 LYS A C 1
ATOM 1498 O O . LYS A 1 189 ? -51.345 8.203 -1.201 1.00 45.12 189 LYS A O 1
ATOM 1503 N N . SER A 1 190 ? -52.865 7.721 0.435 1.00 54.34 190 SER A N 1
ATOM 1504 C CA . SER A 1 190 ? -54.134 7.614 -0.294 1.00 54.34 190 SER A CA 1
ATOM 1505 C C . SER A 1 190 ? -54.524 8.900 -1.003 1.00 54.34 190 SER A C 1
ATOM 1507 O O . SER A 1 190 ? -54.313 9.961 -0.367 1.00 54.34 190 SER A O 1
#